Protein AF-A0A966DIZ2-F1 (afdb_monomer_lite)

Radius of gyration: 20.68 Å; chains: 1; bounding box: 54×50×54 Å

Sequence (332 aa):
SLENAYHTAIAMVKFAPWYAQFGQMEGSVFLYILLDLQREGLTAMASSLELEMKKRADHWQSLDYPFGSEMPWDSTGQEEVYMWTSYFGYADKAEVTLNAILAYMPTVPHWGYNGSARRYWDFVYGGKLARIERQLHHYGSGLNAIPVLSAYQKQPDDFYLLRVG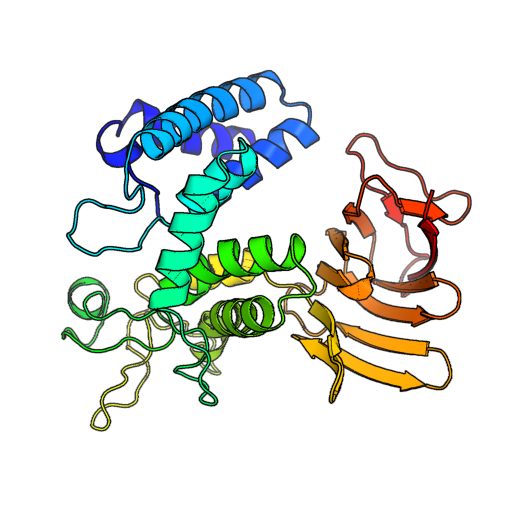HAGSMGPLANITEDGFGPAAFHSYPSTLEIDGYAGDYGSGFYGYAVNASTYICQHPEFGWIAFSGNITQEGEWIRTEITTAGKNRLFIAPLALGLEAVSGKINQVDINPDCGLIVLQLEGKTLLDLSFPDDQMIDLPVGIVKNERGYFEITPEKGETTSIAFKIRRK

pLDDT: mean 93.95, std 6.4, range [56.94, 98.62]

Secondary structure (DSSP, 8-state):
-HHHHHHHHHHHHHH-TTGGGS--TTTTHHHHHHHHHHHTT-HHHHHHHHHHHHHHHHHHHHSSSTT--SSTT--TTHHHHHHHHHHTT-HHHHHHHHHHHHHHS---SSTTTTT-----STHHHH-SS-S--PEET-HHHHHHHHHHHHHHHHSTT-HHHHHHHHHHHHHHHHT--TT----S-EE--TTT--B-SS-TTHHHHHHHHHHH--EEEEEETTTEEEEESEEEEEETTEEEEEE-STT--EEEEGGGTEEEEEEEEEEEEEEEETTTTEEEEEEEEEEEEEEE--TTEEEEPPTT--B-TTSPEEE--STT-PEEEEEEEEE-

Foldseek 3Di:
DLVVVLVVLVCCCVVVVVQLLAAAQVLLVLVVSLLVCVLVVVVVSNVVSLVSLVVSLVSLLPDPQRQDGPDPPDRRGLLNNLNSCVVVVVVVSVVNSLVSQDVQQDCDPDLQRQLFGFDFACCCPFFPDHDGATFGLALSSLSSLNSLVVVCLVVVVPVRSVRNSLSSLCSQVVQQDPVGDRANGAGPDPVGRGGTPGNGVSVSSPSSNVVRPEKEWDQDPPPGIDIRQWDWDDDPQKIKTAHRTPQQAWYAYSVQSKIKGFPDWHFGMWIARPVFQKIKTWTGAWTFMDMDGDPQKDKAWDPPQDADSSGTGTDHDDPPDTDITMMGMDGD

Structure (mmCIF, N/CA/C/O backbone):
data_AF-A0A966DIZ2-F1
#
_entry.id   AF-A0A966DIZ2-F1
#
loop_
_atom_site.group_PDB
_atom_site.id
_atom_site.type_symbol
_atom_site.label_atom_id
_atom_site.label_alt_id
_atom_site.label_comp_id
_atom_site.label_asym_id
_atom_site.label_entity_id
_atom_site.label_seq_id
_atom_site.pdbx_PDB_ins_code
_atom_site.Cartn_x
_atom_site.Cartn_y
_atom_site.Cartn_z
_atom_site.occupancy
_atom_site.B_iso_or_equiv
_atom_site.auth_seq_id
_atom_site.auth_comp_id
_atom_site.auth_asym_id
_atom_site.auth_atom_id
_atom_site.pdbx_PDB_model_num
ATOM 1 N N . SER A 1 1 ? 9.392 20.435 1.039 1.00 90.25 1 SER A N 1
ATOM 2 C CA . SER A 1 1 ? 8.059 21.069 1.056 1.00 90.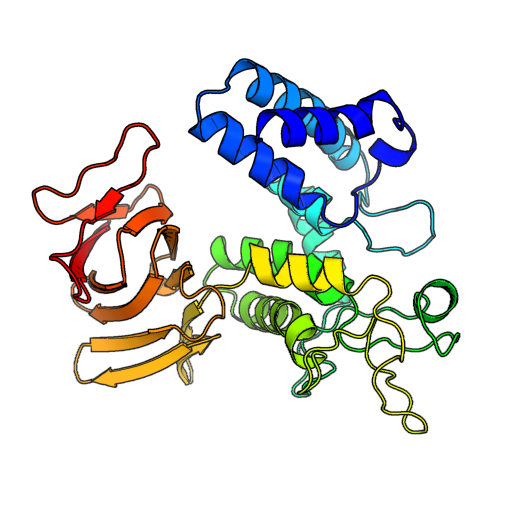25 1 SER A CA 1
ATOM 3 C C . SER A 1 1 ? 7.182 20.384 0.021 1.00 90.25 1 SER A C 1
ATOM 5 O O . SER A 1 1 ? 7.722 19.787 -0.906 1.00 90.25 1 SER A O 1
ATOM 7 N N . LEU A 1 2 ? 5.858 20.471 0.166 1.00 95.69 2 LEU A N 1
ATOM 8 C CA . LEU A 1 2 ? 4.897 19.915 -0.795 1.00 95.69 2 LEU A CA 1
ATOM 9 C C . LEU A 1 2 ? 5.019 20.566 -2.189 1.00 95.69 2 LEU A C 1
ATOM 11 O O . LEU A 1 2 ? 4.942 19.887 -3.205 1.00 95.69 2 LEU A O 1
ATOM 15 N N . GLU A 1 3 ? 5.352 21.857 -2.237 1.00 97.69 3 GLU A N 1
ATOM 16 C CA . GLU A 1 3 ? 5.679 22.583 -3.473 1.00 97.69 3 GLU A CA 1
ATOM 17 C C . GLU A 1 3 ? 6.863 21.966 -4.243 1.00 97.69 3 GLU A C 1
ATOM 19 O O . GLU A 1 3 ? 6.787 21.777 -5.456 1.00 97.69 3 GLU A O 1
ATOM 24 N N . ASN A 1 4 ? 7.941 21.569 -3.556 1.00 97.75 4 ASN A N 1
ATOM 25 C CA . ASN A 1 4 ? 9.068 20.903 -4.221 1.00 97.75 4 ASN A CA 1
ATOM 26 C C . ASN A 1 4 ? 8.680 19.518 -4.754 1.00 97.75 4 ASN A C 1
ATOM 28 O O . ASN A 1 4 ? 9.158 19.122 -5.817 1.00 97.75 4 ASN A O 1
ATOM 32 N N . ALA A 1 5 ? 7.816 18.789 -4.038 1.00 97.12 5 ALA A N 1
ATOM 33 C CA . ALA A 1 5 ? 7.311 17.496 -4.494 1.00 97.12 5 ALA A CA 1
ATOM 34 C C . ALA A 1 5 ? 6.481 17.660 -5.780 1.00 97.12 5 ALA A C 1
ATOM 36 O O . ALA A 1 5 ? 6.725 16.959 -6.761 1.00 97.12 5 ALA A O 1
ATOM 37 N N . TYR A 1 6 ? 5.599 18.665 -5.822 1.00 98.06 6 TYR A N 1
ATOM 38 C CA . TYR A 1 6 ? 4.867 19.059 -7.029 1.00 98.06 6 TYR A CA 1
ATOM 39 C C . TYR A 1 6 ? 5.807 19.385 -8.199 1.00 98.06 6 TYR A C 1
ATOM 41 O O . TYR A 1 6 ? 5.680 18.812 -9.282 1.00 98.06 6 TYR A O 1
ATOM 49 N N . HIS A 1 7 ? 6.783 20.274 -7.992 1.00 97.81 7 HIS A N 1
ATOM 50 C CA . HIS A 1 7 ? 7.710 20.656 -9.057 1.00 97.81 7 HIS A CA 1
ATOM 51 C C . HIS A 1 7 ? 8.539 19.476 -9.566 1.00 97.81 7 HIS A C 1
ATOM 53 O O . HIS A 1 7 ? 8.806 19.404 -10.764 1.00 97.81 7 HIS A O 1
ATOM 59 N N . THR A 1 8 ? 8.893 18.536 -8.688 1.00 96.00 8 THR A N 1
ATOM 60 C CA . THR A 1 8 ? 9.592 17.299 -9.063 1.00 96.00 8 THR A CA 1
ATOM 61 C C . THR A 1 8 ? 8.708 16.403 -9.934 1.00 96.00 8 THR A C 1
ATOM 63 O O . THR A 1 8 ? 9.156 15.962 -10.991 1.00 96.00 8 THR A O 1
ATOM 66 N N . ALA A 1 9 ? 7.438 16.203 -9.563 1.00 95.25 9 ALA A N 1
ATOM 67 C CA . ALA A 1 9 ? 6.493 15.420 -10.363 1.00 95.25 9 ALA A CA 1
ATOM 68 C C . ALA A 1 9 ? 6.295 16.017 -11.771 1.00 95.25 9 ALA A C 1
ATOM 70 O O . ALA A 1 9 ? 6.362 15.310 -12.776 1.00 95.25 9 ALA A O 1
ATOM 71 N N . ILE A 1 10 ? 6.138 17.342 -11.869 1.00 96.56 10 ILE A N 1
ATOM 72 C CA . ILE A 1 10 ? 5.984 18.038 -13.158 1.00 96.56 10 ILE A CA 1
ATOM 73 C C . ILE A 1 10 ? 7.277 18.027 -13.985 1.00 96.56 10 ILE A C 1
ATOM 75 O O . ILE A 1 10 ? 7.229 17.965 -15.216 1.00 96.56 10 ILE A O 1
ATOM 79 N N . ALA A 1 11 ? 8.445 18.088 -13.339 1.00 95.56 11 ALA A N 1
ATOM 80 C CA . ALA A 1 11 ? 9.735 18.087 -14.023 1.00 95.56 11 ALA A CA 1
ATOM 81 C C . ALA A 1 11 ? 9.932 16.829 -14.881 1.00 95.56 11 ALA A C 1
ATOM 83 O O . ALA A 1 11 ? 10.440 16.938 -15.996 1.00 95.56 11 ALA A O 1
ATOM 84 N N . MET A 1 12 ? 9.482 15.668 -14.402 1.00 92.00 12 MET A N 1
ATOM 85 C CA . MET A 1 12 ? 9.545 14.406 -15.145 1.00 92.00 12 MET A CA 1
ATOM 86 C C . MET A 1 12 ? 8.780 14.496 -16.477 1.00 92.00 12 MET A C 1
ATOM 88 O O . MET A 1 12 ? 9.358 14.227 -17.530 1.00 92.00 12 MET A O 1
ATOM 92 N N . VAL A 1 13 ? 7.546 15.010 -16.465 1.00 91.50 13 VAL A N 1
ATOM 93 C CA . VAL A 1 13 ? 6.749 15.218 -17.691 1.00 91.50 13 VAL A CA 1
ATOM 94 C C . VAL A 1 13 ? 7.390 16.264 -18.611 1.00 91.50 13 VAL A C 1
ATOM 96 O O . VAL A 1 13 ? 7.410 16.108 -19.831 1.00 91.50 13 VAL A O 1
ATOM 99 N N . LYS A 1 14 ? 7.950 17.333 -18.035 1.00 93.94 14 LYS A N 1
ATOM 100 C CA . LYS A 1 14 ? 8.508 18.466 -18.785 1.00 93.94 14 LYS A CA 1
ATOM 101 C C . LYS A 1 14 ? 9.843 18.158 -19.464 1.00 93.94 14 LYS A C 1
ATOM 103 O O . LYS A 1 14 ? 10.070 18.602 -20.587 1.00 93.94 14 LYS A O 1
ATOM 108 N N . PHE A 1 15 ? 10.750 17.482 -18.766 1.00 95.44 15 PHE A N 1
ATOM 109 C CA . PHE A 1 15 ? 12.140 17.315 -19.201 1.00 95.44 15 PHE A CA 1
ATOM 110 C C . PHE A 1 15 ? 12.444 15.916 -19.738 1.00 95.44 15 PHE A C 1
ATOM 112 O O . PHE A 1 15 ? 13.422 15.758 -20.465 1.00 95.44 15 PHE A O 1
ATOM 119 N N . ALA A 1 16 ? 11.606 14.923 -19.434 1.00 92.25 16 ALA A N 1
ATOM 120 C CA . ALA A 1 16 ? 11.759 13.548 -19.895 1.00 92.25 16 ALA A CA 1
ATOM 121 C C . ALA A 1 16 ? 10.461 12.997 -20.528 1.00 92.25 16 ALA A C 1
ATOM 123 O O . ALA A 1 16 ? 10.030 11.897 -20.178 1.00 92.25 16 ALA A O 1
ATOM 124 N N . PRO A 1 17 ? 9.834 13.709 -21.491 1.00 89.38 17 PRO A N 1
ATOM 125 C CA . PRO A 1 17 ? 8.511 13.351 -22.014 1.00 89.38 17 PRO A CA 1
ATOM 126 C C . PRO A 1 17 ? 8.459 11.955 -22.650 1.00 89.38 17 PRO A C 1
ATOM 128 O O . PRO A 1 17 ? 7.417 11.310 -22.629 1.00 89.38 17 PRO A O 1
ATOM 131 N N . TRP A 1 18 ? 9.585 11.472 -23.186 1.00 89.56 18 TRP A N 1
ATOM 132 C CA . TRP A 1 18 ? 9.678 10.124 -23.744 1.00 89.56 18 TRP A CA 1
ATOM 133 C C . TRP A 1 18 ? 9.547 9.031 -22.679 1.00 89.56 18 TRP A C 1
ATOM 135 O O . TRP A 1 18 ? 8.896 8.027 -22.922 1.00 89.56 18 TRP A O 1
ATOM 145 N N . TYR A 1 19 ? 10.121 9.223 -21.494 1.00 87.94 19 TYR A N 1
ATOM 146 C CA . TYR A 1 19 ? 9.975 8.266 -20.394 1.00 87.94 19 TYR A CA 1
ATOM 147 C C . TYR A 1 19 ? 8.634 8.451 -19.681 1.00 87.94 19 TYR A C 1
ATOM 149 O O . TYR A 1 19 ? 8.002 7.489 -19.262 1.00 87.94 19 TYR A O 1
ATOM 157 N N . ALA A 1 20 ? 8.129 9.685 -19.656 1.00 89.94 20 ALA A N 1
ATOM 158 C CA . ALA A 1 20 ? 6.862 10.039 -19.037 1.00 89.94 20 ALA A CA 1
ATOM 159 C C . ALA A 1 20 ? 5.607 9.442 -19.714 1.00 89.94 20 ALA A C 1
ATOM 161 O O . ALA A 1 20 ? 4.495 9.701 -19.256 1.00 89.94 20 ALA A O 1
ATOM 162 N N . GLN A 1 21 ? 5.738 8.676 -20.795 1.00 90.00 21 GLN A N 1
ATOM 163 C CA . GLN A 1 21 ? 4.614 7.917 -21.352 1.00 90.00 21 GLN A CA 1
ATOM 164 C C . GLN A 1 21 ? 4.372 6.599 -20.598 1.00 90.00 21 GLN A C 1
ATOM 166 O O . GLN A 1 21 ? 3.254 6.091 -20.602 1.00 90.00 21 GLN A O 1
ATOM 171 N N . PHE A 1 22 ? 5.394 6.063 -19.924 1.00 91.81 22 PHE A N 1
ATOM 172 C CA . PHE A 1 22 ? 5.306 4.827 -19.150 1.00 91.81 22 PHE A CA 1
ATOM 173 C C . PHE A 1 22 ? 4.944 5.108 -17.689 1.00 91.81 22 PHE A C 1
ATOM 175 O O . PHE A 1 22 ? 5.249 6.182 -17.147 1.00 91.81 22 PHE A O 1
ATOM 182 N N . GLY A 1 23 ? 4.336 4.113 -17.040 1.00 92.56 23 GLY A N 1
ATOM 183 C CA . GLY A 1 23 ? 4.288 4.066 -15.582 1.00 92.56 23 GLY A CA 1
ATOM 184 C C . GLY A 1 23 ? 5.709 4.041 -15.017 1.00 92.56 23 GLY A C 1
ATOM 185 O O . GLY A 1 23 ? 6.593 3.388 -15.568 1.00 92.56 23 GLY A O 1
ATOM 186 N N . GLN A 1 24 ? 5.929 4.773 -13.937 1.00 92.12 24 GLN A N 1
ATOM 187 C CA . GLN A 1 24 ? 7.209 4.924 -13.265 1.00 92.12 24 GLN A CA 1
ATOM 188 C C . GLN A 1 24 ? 7.224 4.098 -11.986 1.00 92.12 24 GLN A C 1
ATOM 190 O O . GLN A 1 24 ? 6.199 3.962 -11.317 1.00 92.12 24 GLN A O 1
ATOM 195 N N . MET A 1 25 ? 8.413 3.616 -11.632 1.00 91.81 25 MET A N 1
ATOM 196 C CA . MET A 1 25 ? 8.671 3.036 -10.319 1.00 91.81 25 MET A CA 1
ATOM 197 C C . MET A 1 25 ? 8.300 4.053 -9.235 1.00 91.81 25 MET A C 1
ATOM 199 O O . MET A 1 25 ? 8.682 5.219 -9.334 1.00 91.81 25 MET A O 1
ATOM 203 N N . GLU A 1 26 ? 7.531 3.624 -8.233 1.00 94.62 26 GLU A N 1
ATOM 204 C CA . GLU A 1 26 ? 7.035 4.471 -7.134 1.00 94.62 26 GLU A CA 1
ATOM 205 C C . GLU A 1 26 ? 6.064 5.573 -7.601 1.00 94.62 26 GLU A C 1
ATOM 207 O O . GLU A 1 26 ? 5.684 6.451 -6.820 1.00 94.62 26 GLU A O 1
ATOM 212 N N . GLY A 1 27 ? 5.600 5.527 -8.855 1.00 94.94 27 GLY A N 1
ATOM 213 C CA . GLY A 1 27 ? 4.788 6.583 -9.463 1.00 94.94 27 GLY A CA 1
ATOM 214 C C . GLY A 1 27 ? 3.413 6.770 -8.811 1.00 94.94 27 GLY A C 1
ATOM 215 O O . GLY A 1 27 ? 2.787 7.819 -8.970 1.00 94.94 27 GLY A O 1
ATOM 216 N N . SER A 1 28 ? 2.964 5.821 -7.977 1.00 96.44 28 SER A N 1
ATOM 217 C CA . SER A 1 28 ? 1.815 6.013 -7.079 1.00 96.44 28 SER A CA 1
ATOM 218 C C . SER A 1 28 ? 1.962 7.244 -6.173 1.00 96.44 28 SER A C 1
ATOM 220 O O . SER A 1 28 ? 0.959 7.843 -5.784 1.00 96.44 28 SER A O 1
ATOM 222 N N . VAL A 1 29 ? 3.195 7.676 -5.875 1.00 97.06 29 VAL A N 1
ATOM 223 C CA . VAL A 1 29 ? 3.466 8.869 -5.060 1.00 97.06 29 VAL A CA 1
ATOM 224 C C . VAL A 1 29 ? 2.890 10.144 -5.673 1.00 97.06 29 VAL A C 1
ATOM 226 O O . VAL A 1 29 ? 2.507 11.049 -4.935 1.00 97.06 29 VAL A O 1
ATOM 229 N N . PHE A 1 30 ? 2.773 10.225 -7.002 1.00 97.38 30 PHE A N 1
ATOM 230 C CA . PHE A 1 30 ? 2.222 11.407 -7.664 1.00 97.38 30 PHE A CA 1
ATOM 231 C C . PHE A 1 30 ? 0.754 11.627 -7.296 1.00 97.38 30 PHE A C 1
ATOM 233 O O . PHE A 1 30 ? 0.336 12.771 -7.114 1.00 97.38 30 PHE A O 1
ATOM 240 N N . LEU A 1 31 ? -0.011 10.545 -7.119 1.00 98.06 31 LEU A N 1
ATOM 241 C CA . LEU A 1 31 ? -1.388 10.634 -6.647 1.00 98.06 31 LEU A CA 1
ATOM 242 C C . LEU A 1 31 ? -1.438 11.089 -5.184 1.00 98.06 31 LEU A C 1
ATOM 244 O O . LEU A 1 31 ? -2.239 11.954 -4.846 1.00 98.06 31 LEU A O 1
ATOM 248 N N . TYR A 1 32 ? -0.553 10.582 -4.322 1.00 96.88 32 TYR A N 1
ATOM 249 C CA . TYR A 1 32 ? -0.491 11.029 -2.924 1.00 96.88 32 TYR A CA 1
ATOM 250 C C . TYR A 1 32 ? -0.143 12.519 -2.815 1.00 96.88 32 TYR A C 1
ATOM 252 O O . TYR A 1 32 ? -0.786 13.246 -2.062 1.00 96.88 32 TYR A O 1
ATOM 260 N N . ILE A 1 33 ? 0.791 13.002 -3.641 1.00 97.94 33 ILE A N 1
ATOM 261 C CA . ILE A 1 33 ? 1.115 14.431 -3.743 1.00 97.94 33 ILE A CA 1
ATOM 262 C C . ILE A 1 33 ? -0.111 15.236 -4.192 1.00 97.94 33 ILE A C 1
ATOM 264 O O . ILE A 1 33 ? -0.371 16.293 -3.623 1.00 97.94 33 ILE A O 1
ATOM 268 N N . LEU A 1 34 ? -0.872 14.762 -5.188 1.00 98.38 34 LEU A N 1
ATOM 269 C CA . LEU A 1 34 ? -2.103 15.431 -5.623 1.00 98.38 34 LEU A CA 1
ATOM 270 C C . LEU A 1 34 ? -3.110 15.560 -4.472 1.00 98.38 34 LEU A C 1
ATOM 272 O O . LEU A 1 34 ? -3.616 16.657 -4.230 1.00 98.38 34 LEU A O 1
ATOM 276 N N . LEU A 1 35 ? -3.371 14.466 -3.754 1.00 95.94 35 LEU A N 1
ATOM 277 C CA . LEU A 1 35 ? -4.314 14.453 -2.634 1.00 95.94 35 LEU A CA 1
ATOM 278 C C . LEU A 1 35 ? -3.865 15.396 -1.510 1.00 95.94 35 LEU A C 1
ATOM 280 O O . LEU A 1 35 ? -4.680 16.145 -0.973 1.00 95.94 35 LEU A O 1
ATOM 284 N N . ASP A 1 36 ? -2.568 15.433 -1.203 1.00 95.56 36 ASP A N 1
ATOM 285 C CA . ASP A 1 36 ? -2.019 16.378 -0.232 1.00 95.56 36 ASP A CA 1
ATOM 286 C C . ASP A 1 36 ? -2.142 17.830 -0.716 1.00 95.56 36 ASP A C 1
ATOM 288 O O . ASP A 1 36 ? -2.563 18.691 0.052 1.00 95.56 36 ASP A O 1
ATOM 292 N N . LEU A 1 37 ? -1.857 18.133 -1.989 1.00 97.56 37 LEU A N 1
ATOM 293 C CA . LEU A 1 37 ? -2.033 19.485 -2.546 1.00 97.56 37 LEU A CA 1
ATOM 294 C C . LEU A 1 37 ? -3.485 19.961 -2.439 1.00 97.56 37 LEU A C 1
ATOM 296 O O . LEU A 1 37 ? -3.727 21.112 -2.071 1.00 97.56 37 LEU A O 1
ATOM 300 N N . GLN A 1 38 ? -4.443 19.084 -2.753 1.00 95.50 38 GLN A N 1
ATOM 301 C CA . GLN A 1 38 ? -5.872 19.372 -2.618 1.00 95.50 38 GLN A CA 1
ATOM 302 C C . GLN A 1 38 ? -6.230 19.645 -1.155 1.00 95.50 38 GLN A C 1
ATOM 304 O O . GLN A 1 38 ? -6.903 20.633 -0.858 1.00 95.50 38 GLN A O 1
ATOM 309 N N . ARG A 1 39 ? -5.723 18.816 -0.238 1.00 92.44 39 ARG A N 1
ATOM 310 C CA . ARG A 1 39 ? -5.995 18.930 1.195 1.00 92.44 39 ARG A CA 1
ATOM 311 C C . ARG A 1 39 ? -5.398 20.187 1.831 1.00 92.44 39 ARG A C 1
ATOM 313 O O . ARG A 1 39 ? -6.023 20.786 2.700 1.00 92.44 39 ARG A O 1
ATOM 320 N N . GLU A 1 40 ? -4.225 20.617 1.376 1.00 93.12 40 GLU A N 1
ATOM 321 C CA . GLU A 1 40 ? -3.580 21.865 1.811 1.00 93.12 40 GLU A CA 1
ATOM 322 C C . GLU A 1 40 ? -4.147 23.123 1.133 1.00 93.12 40 GLU A C 1
ATOM 324 O O . GLU A 1 40 ? -3.662 24.229 1.371 1.00 93.12 40 GLU A O 1
ATOM 329 N N . GLY A 1 41 ? -5.144 22.988 0.253 1.00 94.75 41 GLY A N 1
ATOM 330 C CA . GLY A 1 41 ? -5.731 24.122 -0.461 1.00 94.75 41 GLY A CA 1
ATOM 331 C C . GLY A 1 41 ? -4.819 24.731 -1.535 1.00 94.75 41 GLY A C 1
ATOM 332 O O . GLY A 1 41 ? -5.095 25.826 -2.030 1.00 94.75 41 GLY A O 1
ATOM 333 N N . LEU A 1 42 ? -3.763 24.027 -1.958 1.00 96.81 42 LEU A N 1
ATOM 334 C CA . LEU A 1 42 ? -2.846 24.437 -3.031 1.00 96.81 42 LEU A CA 1
ATOM 335 C C . LEU A 1 42 ? -3.452 24.143 -4.416 1.00 96.81 42 LEU A C 1
ATOM 337 O O . LEU A 1 42 ? -2.869 23.465 -5.264 1.00 96.81 42 LEU A O 1
ATOM 341 N N . THR A 1 43 ? -4.654 24.673 -4.643 1.00 96.62 43 THR A N 1
ATOM 342 C CA . THR A 1 43 ? -5.559 24.323 -5.752 1.00 96.62 43 THR A CA 1
ATOM 343 C C . THR A 1 43 ? -4.956 24.515 -7.142 1.00 96.62 43 THR A C 1
ATOM 345 O O . THR A 1 43 ? -5.191 23.688 -8.022 1.00 96.62 43 THR A O 1
ATOM 348 N N . ALA A 1 44 ? -4.146 25.556 -7.357 1.00 98.31 44 ALA A N 1
ATOM 349 C CA . ALA A 1 44 ? -3.497 25.797 -8.647 1.00 98.31 44 ALA A CA 1
ATOM 350 C C . ALA A 1 44 ? -2.466 24.707 -8.994 1.00 98.31 44 ALA A C 1
ATOM 352 O O . ALA A 1 44 ? -2.437 24.216 -10.122 1.00 98.31 44 ALA A O 1
ATOM 353 N N . MET A 1 45 ? -1.646 24.300 -8.018 1.00 98.44 45 MET A N 1
ATOM 354 C CA . MET A 1 45 ? -0.675 23.213 -8.192 1.00 98.44 45 MET A CA 1
ATOM 355 C C . MET A 1 45 ? -1.386 21.867 -8.341 1.00 98.44 45 MET A C 1
ATOM 357 O O . MET A 1 45 ? -1.043 21.106 -9.242 1.00 98.44 45 MET A O 1
ATOM 361 N N . ALA A 1 46 ? -2.412 21.607 -7.522 1.00 98.44 46 ALA A N 1
ATOM 362 C CA . ALA A 1 46 ? -3.236 20.404 -7.626 1.00 98.44 46 ALA A CA 1
ATOM 363 C C . ALA A 1 46 ? -3.850 20.260 -9.028 1.00 98.44 46 ALA A C 1
ATOM 365 O O . ALA A 1 46 ? -3.628 19.253 -9.691 1.00 98.44 46 ALA A O 1
ATOM 366 N N . SER A 1 47 ? -4.531 21.303 -9.515 1.00 98.56 47 SER A N 1
ATOM 367 C CA . SER A 1 47 ? -5.190 21.295 -10.831 1.00 98.56 47 SER A CA 1
ATOM 368 C C . SER A 1 47 ? -4.193 21.078 -11.972 1.00 98.56 47 SER A C 1
ATOM 370 O O . SER A 1 47 ? -4.482 20.377 -12.937 1.00 98.56 47 SER A O 1
ATOM 372 N N . SER A 1 48 ? -3.004 21.677 -11.865 1.00 98.31 48 SER A N 1
ATOM 373 C CA . SER A 1 48 ? -1.931 21.513 -12.849 1.00 98.31 48 SER A CA 1
ATOM 374 C C . SER A 1 48 ? -1.384 20.080 -12.866 1.00 98.31 48 SER A C 1
ATOM 376 O O . SER A 1 48 ? -1.260 19.484 -13.934 1.00 98.31 48 SER A O 1
ATOM 378 N N . LEU A 1 49 ? -1.103 19.498 -11.692 1.00 98.38 49 LEU A N 1
ATOM 379 C CA . LEU A 1 49 ? -0.631 18.115 -11.585 1.00 98.38 49 LEU A CA 1
ATOM 380 C C . LEU A 1 49 ? -1.677 17.124 -12.090 1.00 98.38 49 LEU A C 1
ATOM 382 O O . LEU A 1 49 ? -1.353 16.263 -12.904 1.00 98.38 49 LEU A O 1
ATOM 386 N N . GLU A 1 50 ? -2.924 17.271 -11.651 1.00 98.62 50 GLU A N 1
ATOM 387 C CA . GLU A 1 50 ? -4.034 16.421 -12.072 1.00 98.62 50 GLU A CA 1
ATOM 388 C C . GLU A 1 50 ? -4.218 16.449 -13.591 1.00 98.62 50 GLU A C 1
ATOM 390 O O . GLU A 1 50 ? -4.353 15.396 -14.209 1.00 98.62 50 GLU A O 1
ATOM 395 N N . LEU A 1 51 ? -4.134 17.629 -14.216 1.00 98.25 51 LEU A N 1
ATOM 396 C CA . LEU A 1 51 ? -4.230 17.767 -15.668 1.00 98.25 51 LEU A CA 1
ATOM 397 C C . LEU A 1 51 ? -3.106 17.022 -16.406 1.00 98.25 51 LEU A C 1
ATOM 399 O O . LEU A 1 51 ? -3.371 16.366 -17.413 1.00 98.25 51 LEU A O 1
ATOM 403 N N . GLU A 1 52 ? -1.858 17.112 -15.940 1.00 97.56 52 GLU A N 1
ATOM 404 C CA . GLU A 1 52 ? -0.744 16.389 -16.572 1.00 97.56 52 GLU A CA 1
ATOM 405 C C . GLU A 1 52 ? -0.852 14.872 -16.368 1.00 97.56 52 GLU A C 1
ATOM 407 O O . GLU A 1 52 ? -0.628 14.101 -17.304 1.00 97.56 52 GLU A O 1
ATOM 412 N N . MET A 1 53 ? -1.259 14.427 -15.178 1.00 97.94 53 MET A N 1
ATOM 413 C CA . MET A 1 53 ? -1.463 13.003 -14.889 1.00 97.94 53 MET A CA 1
ATOM 414 C C . MET A 1 53 ? -2.660 12.435 -15.656 1.00 97.94 53 MET A C 1
ATOM 416 O O . MET A 1 53 ? -2.607 11.303 -16.136 1.00 97.94 53 MET A O 1
ATOM 420 N N . LYS A 1 54 ? -3.701 13.243 -15.888 1.00 98.19 54 LYS A N 1
ATOM 421 C CA . LYS A 1 54 ? -4.837 12.882 -16.739 1.00 98.19 54 LYS A CA 1
ATOM 422 C C . LYS A 1 54 ? -4.409 12.596 -18.176 1.00 98.19 54 LYS A C 1
ATOM 424 O O . LYS A 1 54 ? -4.870 11.617 -18.748 1.00 98.19 54 LYS A O 1
ATOM 429 N N . LYS A 1 55 ? -3.486 13.376 -18.751 1.00 97.19 55 LYS A N 1
ATOM 430 C CA . LYS A 1 55 ? -2.949 13.097 -20.100 1.00 97.19 55 LYS A CA 1
ATOM 431 C C . LYS A 1 55 ? -2.226 11.748 -20.163 1.00 97.19 55 LYS A C 1
ATOM 433 O O . LYS A 1 55 ? -2.380 11.027 -21.146 1.00 97.19 55 LYS A O 1
ATOM 438 N N . ARG A 1 56 ? -1.460 11.398 -19.122 1.00 96.12 56 ARG A N 1
ATOM 439 C CA . ARG A 1 56 ? -0.801 10.082 -19.007 1.00 96.12 56 ARG A CA 1
ATOM 440 C C . ARG A 1 56 ? -1.834 8.960 -18.912 1.00 96.12 56 ARG A C 1
ATOM 442 O O . ARG A 1 56 ? -1.756 7.999 -19.668 1.00 96.12 56 ARG A O 1
ATOM 449 N N . ALA A 1 57 ? -2.849 9.128 -18.065 1.00 97.12 57 ALA A N 1
ATOM 450 C CA . ALA A 1 57 ? -3.944 8.170 -17.941 1.00 97.12 57 ALA A CA 1
ATOM 451 C C . ALA A 1 57 ? -4.740 8.007 -19.248 1.00 97.12 57 ALA A C 1
ATOM 453 O O . ALA A 1 57 ? -5.091 6.888 -19.605 1.00 97.12 57 ALA A O 1
ATOM 454 N N . ASP A 1 58 ? -4.978 9.090 -19.995 1.00 97.75 58 ASP A N 1
ATOM 455 C CA . ASP A 1 58 ? -5.641 9.054 -21.308 1.00 97.75 58 ASP A CA 1
ATOM 456 C C . ASP A 1 58 ? -4.813 8.292 -22.343 1.00 97.75 58 ASP A C 1
ATOM 458 O O . ASP A 1 58 ? -5.353 7.529 -23.147 1.00 97.75 58 ASP A O 1
ATOM 462 N N . HIS A 1 59 ? -3.490 8.454 -22.302 1.00 95.69 59 HIS A N 1
ATOM 463 C CA . HIS A 1 59 ? -2.593 7.652 -23.117 1.00 95.69 59 HIS A CA 1
ATOM 464 C C . HIS A 1 59 ? -2.687 6.166 -22.747 1.00 95.69 59 HIS A C 1
ATOM 466 O O . HIS A 1 59 ? -2.929 5.345 -23.629 1.00 95.69 59 HIS A O 1
ATOM 472 N N . TRP A 1 60 ? -2.595 5.811 -21.464 1.00 96.06 60 TRP A N 1
ATOM 473 C CA . TRP A 1 60 ? -2.751 4.427 -20.999 1.00 96.06 60 TRP A CA 1
ATOM 474 C C . TRP A 1 60 ? -4.117 3.830 -21.347 1.00 96.06 60 TRP A C 1
ATOM 476 O O . TRP A 1 60 ? -4.195 2.667 -21.737 1.00 96.06 60 TRP A O 1
ATOM 486 N N . GLN A 1 61 ? -5.183 4.634 -21.308 1.00 96.56 61 GLN A N 1
ATOM 487 C CA . GLN A 1 61 ? -6.516 4.228 -21.753 1.00 96.56 61 GLN A CA 1
ATOM 488 C C . GLN A 1 61 ? -6.545 3.802 -23.222 1.00 96.56 61 GLN A C 1
ATOM 490 O O . GLN A 1 61 ? -7.292 2.896 -23.590 1.00 96.56 61 GLN A O 1
ATOM 495 N N . SER A 1 62 ? -5.723 4.425 -24.066 1.00 95.69 62 SER A N 1
ATOM 496 C CA . SER A 1 62 ? -5.648 4.091 -25.490 1.00 95.69 62 SER A CA 1
ATOM 497 C C . SER A 1 62 ? -4.868 2.806 -25.798 1.00 95.69 62 SER A C 1
ATOM 499 O O . SER A 1 62 ? -4.957 2.305 -26.916 1.00 95.69 62 SER A O 1
ATOM 501 N N . LEU A 1 63 ? -4.110 2.269 -24.834 1.00 93.25 63 LEU A N 1
ATOM 502 C CA . LEU A 1 63 ? -3.275 1.080 -25.013 1.00 93.25 63 LEU A CA 1
ATOM 503 C C . LEU A 1 63 ? -4.017 -0.185 -24.584 1.00 93.25 63 LEU A C 1
ATOM 505 O O . LEU A 1 63 ? -4.666 -0.202 -23.541 1.00 93.25 63 LEU A O 1
ATOM 509 N N . ASP A 1 64 ? -3.850 -1.287 -25.313 1.00 90.88 64 ASP A N 1
ATOM 510 C CA . ASP A 1 64 ? -4.382 -2.590 -24.884 1.00 90.88 64 ASP A CA 1
ATOM 511 C C . ASP A 1 64 ? -3.751 -3.041 -23.556 1.00 90.88 64 ASP A C 1
ATOM 513 O O . ASP A 1 64 ? -4.449 -3.509 -22.656 1.00 90.88 64 ASP A O 1
ATOM 517 N N . TYR A 1 65 ? -2.439 -2.817 -23.416 1.00 90.00 65 TYR A N 1
ATOM 518 C CA . TYR A 1 65 ? -1.633 -3.202 -22.258 1.00 90.00 65 TYR A CA 1
ATOM 519 C C . TYR A 1 65 ? -0.750 -2.023 -21.799 1.00 90.00 65 TYR A C 1
ATOM 521 O O . TYR A 1 65 ? 0.364 -1.860 -22.299 1.00 90.00 65 TYR A O 1
ATOM 529 N N . PRO A 1 66 ? -1.221 -1.179 -20.859 1.00 86.75 66 PRO A N 1
ATOM 530 C CA . PRO A 1 66 ? -0.569 0.086 -20.488 1.00 86.75 66 PRO A CA 1
ATOM 531 C C . PRO A 1 66 ? 0.623 -0.049 -19.526 1.00 86.75 66 PRO A C 1
ATOM 533 O O . PRO A 1 66 ? 0.990 0.905 -18.850 1.00 86.75 66 PRO A O 1
ATOM 536 N N . PHE A 1 67 ? 1.221 -1.234 -19.434 1.00 80.75 67 PHE A N 1
ATOM 537 C CA . PHE A 1 67 ? 2.266 -1.555 -18.459 1.00 80.75 67 PHE A CA 1
ATOM 538 C C . PHE A 1 67 ? 3.609 -1.924 -19.096 1.00 80.75 67 PHE A C 1
ATOM 540 O O . PHE A 1 67 ? 4.451 -2.535 -18.446 1.00 80.75 67 PHE A O 1
ATOM 547 N N . GLY A 1 68 ? 3.811 -1.582 -20.370 1.00 72.50 68 GLY A N 1
ATOM 548 C CA . GLY A 1 68 ? 5.136 -1.664 -20.982 1.00 72.50 68 GLY A CA 1
ATOM 549 C C . GLY A 1 68 ? 6.117 -0.670 -20.349 1.00 72.50 68 GLY A C 1
ATOM 550 O O . GLY A 1 68 ? 5.704 0.347 -19.791 1.00 72.50 68 GLY A O 1
ATOM 551 N N . SER A 1 69 ? 7.411 -0.958 -20.475 1.00 73.88 69 SER A N 1
ATOM 552 C CA . SER A 1 69 ? 8.502 -0.019 -20.188 1.00 73.88 69 SER A CA 1
ATOM 553 C C . SER A 1 69 ? 9.478 0.032 -21.371 1.00 73.88 69 SER A C 1
ATOM 555 O O . SER A 1 69 ? 9.173 -0.442 -22.471 1.00 73.88 69 SER A O 1
ATOM 557 N N . GLU A 1 70 ? 10.674 0.578 -21.154 1.00 65.31 70 GLU A N 1
ATOM 558 C CA . GLU A 1 70 ? 11.804 0.518 -22.081 1.00 65.31 70 GLU A CA 1
ATOM 559 C C . GLU A 1 70 ? 12.271 -0.921 -22.372 1.00 65.31 70 GLU A C 1
ATOM 561 O O . GLU A 1 70 ? 12.983 -1.143 -23.355 1.00 65.31 70 GLU A O 1
ATOM 566 N N . MET A 1 71 ? 11.880 -1.896 -21.540 1.00 64.31 71 MET A N 1
ATOM 567 C CA . MET A 1 71 ? 12.265 -3.303 -21.652 1.00 64.31 71 MET A CA 1
ATOM 568 C C . MET A 1 71 ? 11.049 -4.222 -21.901 1.00 64.31 71 MET A C 1
ATOM 570 O O . MET A 1 71 ? 9.974 -4.018 -21.330 1.00 64.31 71 MET A O 1
ATOM 574 N N . PRO A 1 72 ? 11.186 -5.281 -22.727 1.00 58.94 72 PRO A N 1
ATOM 575 C CA . PRO A 1 72 ? 10.120 -6.262 -22.932 1.00 58.94 72 PRO A CA 1
ATOM 576 C C . PRO A 1 72 ? 9.759 -7.016 -21.639 1.00 58.94 72 PRO A C 1
ATOM 578 O O . PRO A 1 72 ? 10.651 -7.459 -20.921 1.00 58.94 72 PRO A O 1
ATOM 581 N N . TRP A 1 73 ? 8.459 -7.233 -21.392 1.00 63.66 73 TRP A N 1
ATOM 582 C CA . TRP A 1 73 ? 7.919 -7.948 -20.213 1.00 63.66 73 TRP A CA 1
ATOM 583 C C . TRP A 1 73 ? 8.275 -7.344 -18.848 1.00 63.66 73 TRP A C 1
ATOM 585 O O . TRP A 1 73 ? 8.231 -8.037 -17.830 1.00 63.66 73 TRP A O 1
ATOM 595 N N . ASP A 1 74 ? 8.594 -6.056 -18.816 1.00 71.50 74 ASP A N 1
ATOM 596 C CA . ASP A 1 74 ? 8.802 -5.339 -17.569 1.00 71.50 74 ASP A CA 1
ATOM 597 C C . ASP A 1 74 ? 7.472 -5.006 -16.859 1.00 71.50 74 ASP A C 1
ATOM 599 O O . ASP A 1 74 ? 6.422 -4.876 -17.485 1.00 71.50 74 ASP A O 1
ATOM 603 N N . SER A 1 75 ? 7.519 -4.895 -15.531 1.00 79.44 75 SER A N 1
ATOM 604 C CA . SER A 1 75 ? 6.379 -4.627 -14.638 1.00 79.44 75 SER A CA 1
ATOM 605 C C . SER A 1 75 ? 6.630 -3.446 -13.686 1.00 79.44 75 SER A C 1
ATOM 607 O O . SER A 1 75 ? 5.945 -3.304 -12.675 1.00 79.44 75 SER A O 1
ATOM 609 N N . THR A 1 76 ? 7.633 -2.613 -13.985 1.00 80.75 76 THR A N 1
ATOM 610 C CA . THR A 1 76 ? 8.170 -1.549 -13.114 1.00 80.75 76 THR A CA 1
ATOM 611 C C . THR A 1 76 ? 7.159 -0.492 -12.654 1.00 80.75 76 THR A C 1
ATOM 613 O O . THR A 1 76 ? 7.288 -0.037 -11.527 1.00 80.75 76 THR A O 1
ATOM 616 N N . GLY A 1 77 ? 6.172 -0.114 -13.475 1.00 90.12 77 GLY A N 1
ATOM 617 C CA . GLY A 1 77 ? 5.264 1.010 -13.178 1.00 90.12 77 GLY A CA 1
ATOM 618 C C . GLY A 1 77 ? 3.776 0.663 -13.111 1.00 90.12 77 GLY A C 1
ATOM 619 O O . GLY A 1 77 ? 2.923 1.521 -13.352 1.00 90.12 77 GLY A O 1
ATOM 620 N N . GLN A 1 78 ? 3.440 -0.604 -12.866 1.00 94.44 78 GLN A N 1
ATOM 621 C CA . GLN A 1 78 ? 2.049 -1.071 -12.866 1.00 94.44 78 GLN A CA 1
ATOM 622 C C . GLN A 1 78 ? 1.210 -0.468 -11.736 1.00 94.44 78 GLN A C 1
ATOM 624 O O . GLN A 1 78 ? 0.014 -0.240 -11.906 1.00 94.44 78 GLN A O 1
ATOM 629 N N . GLU A 1 79 ? 1.820 -0.176 -10.593 1.00 96.12 79 GLU A N 1
ATOM 630 C CA . GLU A 1 79 ? 1.179 0.509 -9.478 1.00 96.12 79 GLU A CA 1
ATOM 631 C C . GLU A 1 79 ? 0.740 1.923 -9.859 1.00 96.12 79 GLU A C 1
ATOM 633 O O . GLU A 1 79 ? -0.388 2.303 -9.557 1.00 96.12 79 GLU A O 1
ATOM 638 N N . GLU A 1 80 ? 1.564 2.686 -10.583 1.00 96.62 80 GLU A N 1
ATOM 639 C CA . GLU A 1 80 ? 1.180 4.025 -11.033 1.00 96.62 80 GLU A CA 1
ATOM 640 C C . GLU A 1 80 ? -0.001 3.950 -12.007 1.00 96.62 80 GLU A C 1
ATOM 642 O O . GLU A 1 80 ? -1.002 4.654 -11.838 1.00 96.62 80 GLU A O 1
ATOM 647 N N . VAL A 1 81 ? 0.111 3.073 -13.008 1.00 96.81 81 VAL A N 1
ATOM 648 C CA . VAL A 1 81 ? -0.914 2.892 -14.041 1.00 96.81 81 VAL A CA 1
ATOM 649 C C . VAL A 1 81 ? -2.242 2.506 -13.397 1.00 96.81 81 VAL A C 1
ATOM 651 O O . VAL A 1 81 ? -3.267 3.127 -13.689 1.00 96.81 81 VAL A O 1
ATOM 654 N N . TYR A 1 82 ? -2.236 1.540 -12.473 1.00 97.56 82 TYR A N 1
ATOM 655 C CA . TYR A 1 82 ? -3.434 1.154 -11.734 1.00 97.56 82 TYR A CA 1
ATOM 656 C C . TYR A 1 82 ? -4.005 2.328 -10.936 1.00 97.56 82 TYR A C 1
ATOM 658 O O . TYR A 1 82 ? -5.195 2.614 -11.050 1.00 97.56 82 TYR A O 1
ATOM 666 N N . MET A 1 83 ? -3.187 3.022 -10.136 1.00 97.94 83 MET A N 1
ATOM 667 C CA . MET A 1 83 ? -3.686 4.055 -9.224 1.00 97.94 83 MET A CA 1
ATOM 668 C C . MET A 1 83 ? -4.348 5.212 -9.980 1.00 97.94 83 MET A C 1
ATOM 670 O O . MET A 1 83 ? -5.433 5.643 -9.592 1.00 97.94 83 MET A O 1
ATOM 674 N N . TRP A 1 84 ? -3.764 5.669 -11.090 1.00 98.06 84 TRP A N 1
ATOM 675 C CA . TRP A 1 84 ? -4.342 6.753 -11.892 1.00 98.06 84 TRP A CA 1
ATOM 676 C C . TRP A 1 84 ? -5.547 6.332 -12.725 1.00 98.06 84 TRP A C 1
ATOM 678 O O . TRP A 1 84 ? -6.520 7.081 -12.804 1.00 98.06 84 TRP A O 1
ATOM 688 N N . THR A 1 85 ? -5.519 5.148 -13.340 1.00 97.81 85 THR A N 1
ATOM 689 C CA . THR A 1 85 ? -6.680 4.653 -14.101 1.00 97.81 85 THR A CA 1
ATOM 690 C C . THR A 1 85 ? -7.868 4.409 -13.170 1.00 97.81 85 THR A C 1
ATOM 692 O O . THR A 1 85 ? -8.985 4.822 -13.465 1.00 97.81 85 THR A O 1
ATOM 695 N N . SER A 1 86 ? -7.611 3.872 -11.977 1.00 97.44 86 SER A N 1
ATOM 696 C CA . SER A 1 86 ? -8.578 3.773 -10.882 1.00 97.44 86 SER A CA 1
ATOM 697 C C . SER A 1 86 ? -9.109 5.146 -10.437 1.00 97.44 86 SER A C 1
ATOM 699 O O . SER A 1 86 ? -10.318 5.294 -10.266 1.00 97.44 86 SER A O 1
ATOM 701 N N . TYR A 1 87 ? -8.238 6.151 -10.278 1.00 98.12 87 TYR A N 1
ATOM 702 C CA . TYR A 1 87 ? -8.613 7.513 -9.872 1.00 98.12 87 TYR A CA 1
ATOM 703 C C . TYR A 1 87 ? -9.524 8.209 -10.894 1.00 98.12 87 TYR A C 1
ATOM 705 O O . TYR A 1 87 ? -10.535 8.796 -10.518 1.00 98.12 87 TYR A O 1
ATOM 713 N N . PHE A 1 88 ? -9.213 8.103 -12.189 1.00 98.44 88 PHE A N 1
ATOM 714 C CA . PHE A 1 88 ? -9.983 8.746 -13.262 1.00 98.44 88 PHE A CA 1
ATOM 715 C C . PHE A 1 88 ? -11.181 7.925 -13.772 1.00 98.44 88 PHE A C 1
ATOM 717 O O . PHE A 1 88 ? -11.856 8.351 -14.710 1.00 98.44 88 PHE A O 1
ATOM 724 N N . GLY A 1 89 ? -11.478 6.773 -13.163 1.00 97.50 89 GLY A N 1
ATOM 725 C CA . GLY A 1 89 ? -12.646 5.954 -13.512 1.00 97.50 89 GLY A CA 1
ATOM 726 C C . GLY A 1 89 ? -12.466 5.063 -14.747 1.00 97.50 89 GLY A C 1
ATOM 727 O O . GLY A 1 89 ? -13.446 4.602 -15.329 1.00 97.50 89 GLY A O 1
ATOM 728 N N . TYR A 1 90 ? -11.227 4.789 -15.142 1.00 97.81 90 TYR A N 1
ATOM 729 C CA . TYR A 1 90 ? -10.854 3.885 -16.233 1.00 97.81 90 TYR A CA 1
ATOM 730 C C . TYR A 1 90 ? -10.799 2.440 -15.738 1.00 97.81 90 TYR A C 1
ATOM 732 O O . TYR A 1 90 ? -9.734 1.835 -15.590 1.00 97.81 90 TYR A O 1
ATOM 740 N N . ALA A 1 91 ? -11.981 1.912 -15.407 1.00 96.25 91 ALA A N 1
ATOM 741 C CA . ALA A 1 91 ? -12.141 0.621 -14.744 1.00 96.25 91 ALA A CA 1
ATOM 742 C C . ALA A 1 91 ? -11.527 -0.542 -15.537 1.00 96.25 91 ALA A C 1
ATOM 744 O O . ALA A 1 91 ? -10.887 -1.403 -14.940 1.00 96.25 91 ALA A O 1
ATOM 745 N N . ASP A 1 92 ? -11.649 -0.535 -16.867 1.00 96.19 92 ASP A N 1
ATOM 746 C CA . ASP A 1 92 ? -11.086 -1.570 -17.737 1.00 96.19 92 ASP A CA 1
ATOM 747 C C . ASP A 1 92 ? -9.554 -1.638 -17.640 1.00 96.19 92 ASP A C 1
ATOM 749 O O . ASP A 1 92 ? -8.980 -2.727 -17.584 1.00 96.19 92 ASP A O 1
ATOM 753 N N . LYS A 1 93 ? -8.872 -0.488 -17.558 1.00 95.94 93 LYS A N 1
ATOM 754 C CA . LYS A 1 93 ? -7.407 -0.445 -17.421 1.00 95.94 93 LYS A CA 1
ATOM 755 C C . LYS A 1 93 ? -6.929 -0.756 -16.021 1.00 95.94 93 LYS A C 1
ATOM 757 O O . LYS A 1 93 ? -5.910 -1.437 -15.881 1.00 95.94 93 LYS A O 1
ATOM 762 N N . ALA A 1 94 ? -7.660 -0.315 -15.003 1.00 96.88 94 ALA A N 1
ATOM 763 C CA . ALA A 1 94 ? -7.377 -0.716 -13.633 1.00 96.88 94 ALA A CA 1
ATOM 764 C C . ALA A 1 94 ? -7.492 -2.247 -13.493 1.00 96.88 94 ALA A C 1
ATOM 766 O O . ALA A 1 94 ? -6.586 -2.887 -12.961 1.00 96.88 94 ALA A O 1
ATOM 767 N N . GLU A 1 95 ? -8.547 -2.849 -14.051 1.00 96.69 95 GLU A N 1
ATOM 768 C CA . GLU A 1 95 ? -8.780 -4.295 -14.021 1.00 96.69 95 GLU A CA 1
ATOM 769 C C . GLU A 1 95 ? -7.714 -5.081 -14.797 1.00 96.69 95 GLU A C 1
ATOM 771 O O . GLU A 1 95 ? -7.129 -6.019 -14.257 1.00 96.69 95 GLU A O 1
ATOM 776 N N . VAL A 1 96 ? -7.396 -4.690 -16.038 1.00 96.12 96 VAL A N 1
ATOM 777 C CA . VAL A 1 96 ? -6.336 -5.346 -16.828 1.00 96.12 96 VAL A CA 1
ATOM 778 C C . VAL A 1 96 ? -4.984 -5.279 -16.117 1.00 96.12 96 VAL A C 1
ATOM 780 O O . VAL A 1 96 ? -4.252 -6.270 -16.103 1.00 96.12 96 VAL A O 1
ATOM 783 N N . THR A 1 97 ? -4.659 -4.143 -15.497 1.00 95.75 97 THR A N 1
ATOM 784 C CA . THR A 1 97 ? -3.400 -3.973 -14.757 1.00 95.75 97 THR A CA 1
ATOM 785 C C . THR A 1 97 ? -3.367 -4.858 -13.511 1.00 95.75 97 THR A C 1
ATOM 787 O O . THR A 1 97 ? -2.383 -5.560 -13.283 1.00 95.75 97 THR A O 1
ATOM 790 N N . LEU A 1 98 ? -4.456 -4.899 -12.736 1.00 97.31 98 LEU A N 1
ATOM 791 C CA . LEU A 1 98 ? -4.575 -5.780 -11.573 1.00 97.31 98 LEU A CA 1
ATOM 792 C C . LEU A 1 98 ? -4.453 -7.258 -11.968 1.00 97.31 98 LEU A C 1
ATOM 794 O O . LEU A 1 98 ? -3.690 -8.002 -11.356 1.00 97.31 98 LEU A O 1
ATOM 798 N N . ASN A 1 99 ? -5.151 -7.682 -13.021 1.00 96.31 99 ASN A N 1
ATOM 799 C CA . ASN A 1 99 ? -5.095 -9.057 -13.514 1.00 96.31 99 ASN A CA 1
ATOM 800 C C . ASN A 1 99 ? -3.687 -9.443 -13.988 1.00 96.31 99 ASN A C 1
ATOM 802 O O . ASN A 1 99 ? -3.242 -10.564 -13.735 1.00 96.31 99 ASN A O 1
ATOM 806 N N . ALA A 1 100 ? -2.960 -8.517 -14.624 1.00 95.06 100 ALA A N 1
ATOM 807 C CA . ALA A 1 100 ? -1.563 -8.732 -14.992 1.00 95.06 100 ALA A CA 1
ATOM 808 C C . ALA A 1 100 ? -0.686 -8.977 -13.752 1.00 95.06 100 ALA A C 1
ATOM 810 O O . ALA A 1 100 ? 0.072 -9.945 -13.741 1.00 95.06 100 ALA A O 1
ATOM 811 N N . ILE A 1 101 ? -0.844 -8.172 -12.694 1.00 96.12 101 ILE A N 1
ATOM 812 C CA . ILE A 1 101 ? -0.139 -8.353 -11.413 1.00 96.12 101 ILE A CA 1
ATOM 813 C C . ILE A 1 101 ? -0.439 -9.729 -10.808 1.00 96.12 101 ILE A C 1
ATOM 815 O O . ILE A 1 101 ? 0.473 -10.493 -10.475 1.00 96.12 101 ILE A O 1
ATOM 819 N N . LEU A 1 102 ? -1.722 -10.077 -10.690 1.00 97.00 102 LEU A N 1
ATOM 820 C CA . LEU A 1 102 ? -2.158 -11.338 -10.085 1.00 97.00 102 LEU A CA 1
ATOM 821 C C . LEU A 1 102 ? -1.677 -12.565 -10.875 1.00 97.00 102 LEU A C 1
ATOM 823 O O . LEU A 1 102 ? -1.430 -13.618 -10.287 1.00 97.00 102 LEU A O 1
ATOM 827 N N . ALA A 1 103 ? -1.462 -12.436 -12.188 1.00 95.38 103 ALA A N 1
ATOM 828 C CA . ALA A 1 103 ? -0.937 -13.522 -13.014 1.00 95.38 103 ALA A CA 1
ATOM 829 C C . ALA A 1 103 ? 0.488 -13.953 -12.614 1.00 95.38 103 ALA A C 1
ATOM 831 O O . ALA A 1 103 ? 0.876 -15.104 -12.847 1.00 95.38 103 ALA A O 1
ATOM 832 N N . TYR A 1 104 ? 1.276 -13.062 -12.003 1.00 94.50 104 TYR A N 1
ATOM 833 C CA . TYR A 1 104 ? 2.658 -13.351 -11.623 1.00 94.50 104 TYR A CA 1
ATOM 834 C C . TYR A 1 104 ? 2.954 -13.220 -10.122 1.00 94.50 104 TYR A C 1
ATOM 836 O O . TYR A 1 104 ? 4.056 -13.596 -9.705 1.00 94.50 104 TYR A O 1
ATOM 844 N N . MET A 1 105 ? 1.998 -12.760 -9.311 1.00 96.19 105 MET A N 1
ATOM 845 C CA . MET A 1 105 ? 2.125 -12.610 -7.859 1.00 96.19 105 MET A CA 1
ATOM 846 C C . MET A 1 105 ? 1.273 -13.671 -7.129 1.00 96.19 105 MET A C 1
ATOM 848 O O . MET A 1 105 ? 0.054 -13.542 -7.054 1.00 96.19 105 MET A O 1
ATOM 852 N N . PRO A 1 106 ? 1.870 -14.774 -6.631 1.00 95.56 106 PRO A N 1
ATOM 853 C CA . PRO A 1 106 ? 1.101 -15.961 -6.266 1.00 95.56 106 PRO A CA 1
ATOM 854 C C . PRO A 1 106 ? 0.726 -16.010 -4.777 1.00 95.56 106 PRO A C 1
ATOM 856 O O . PRO A 1 106 ? 1.440 -15.487 -3.925 1.00 95.56 106 PRO A O 1
ATOM 859 N N . THR A 1 107 ? -0.323 -16.764 -4.435 1.00 96.19 107 THR A N 1
ATOM 860 C CA . THR A 1 107 ? -0.581 -17.211 -3.054 1.00 96.19 107 THR A CA 1
ATOM 861 C C . THR A 1 107 ? 0.035 -18.587 -2.814 1.00 96.19 107 THR A C 1
ATOM 863 O O . THR A 1 107 ? -0.480 -19.594 -3.303 1.00 96.19 107 THR A O 1
ATOM 866 N N . VAL A 1 108 ? 1.120 -18.659 -2.048 1.00 95.62 108 VAL A N 1
ATOM 867 C CA . VAL A 1 108 ? 1.839 -19.912 -1.752 1.00 95.62 108 VAL A CA 1
ATOM 868 C C . VAL A 1 108 ? 2.112 -19.965 -0.253 1.00 95.62 108 VAL A C 1
ATOM 870 O O . VAL A 1 108 ? 2.553 -18.960 0.286 1.00 95.62 108 VAL A O 1
ATOM 873 N N . PRO A 1 109 ? 1.907 -21.089 0.456 1.00 95.12 109 PRO A N 1
ATOM 874 C CA . PRO A 1 109 ? 2.224 -21.196 1.884 1.00 95.12 109 PRO A CA 1
ATOM 875 C C . PRO A 1 109 ? 3.744 -21.317 2.121 1.00 95.12 109 PRO A C 1
ATOM 877 O O . PRO A 1 109 ? 4.232 -22.297 2.674 1.00 95.12 109 PRO A O 1
ATOM 880 N N . HIS A 1 110 ? 4.511 -20.332 1.654 1.00 95.31 110 HIS A N 1
ATOM 881 C CA . HIS A 1 110 ? 5.957 -20.241 1.811 1.00 95.31 110 HIS A CA 1
ATOM 882 C C . HIS A 1 110 ? 6.365 -18.774 1.908 1.00 95.31 110 HIS A C 1
ATOM 884 O O . HIS A 1 110 ? 6.008 -17.986 1.031 1.00 95.31 110 HIS A O 1
ATOM 890 N N . TRP A 1 111 ? 7.170 -18.432 2.918 1.00 94.00 111 TRP A N 1
ATOM 891 C CA . TRP A 1 111 ? 7.553 -17.050 3.225 1.00 94.00 111 TRP A CA 1
ATOM 892 C C . TRP A 1 111 ? 8.059 -16.297 1.990 1.00 94.00 111 TRP A C 1
ATOM 894 O O . TRP A 1 111 ? 7.543 -15.233 1.693 1.00 94.00 111 TRP A O 1
ATOM 904 N N . GLY A 1 112 ? 8.987 -16.882 1.225 1.00 95.00 112 GLY A N 1
ATOM 905 C CA . GLY A 1 112 ? 9.629 -16.226 0.082 1.00 95.00 112 GLY A CA 1
ATOM 906 C C . GLY A 1 112 ? 8.851 -16.270 -1.238 1.00 95.00 112 GLY A C 1
ATOM 907 O O . GLY A 1 112 ? 9.234 -15.589 -2.180 1.00 95.00 112 GLY A O 1
ATOM 908 N N . TYR A 1 113 ? 7.777 -17.064 -1.340 1.00 96.12 113 TYR A N 1
ATOM 909 C CA . TYR A 1 113 ? 6.989 -17.168 -2.579 1.00 96.12 113 TYR A CA 1
ATOM 910 C C . TYR A 1 113 ? 5.614 -16.506 -2.459 1.00 96.12 113 TYR A C 1
ATOM 912 O O . TYR A 1 113 ? 5.101 -16.028 -3.467 1.00 96.12 113 TYR A O 1
ATOM 920 N N . ASN A 1 114 ? 5.017 -16.464 -1.265 1.00 97.38 114 ASN A N 1
ATOM 921 C CA . ASN A 1 114 ? 3.716 -15.836 -1.048 1.00 97.38 114 ASN A CA 1
ATOM 922 C C . ASN A 1 114 ? 3.781 -14.338 -1.350 1.00 97.38 114 ASN A C 1
ATOM 924 O O . ASN A 1 114 ? 4.591 -13.646 -0.749 1.00 97.38 114 ASN A O 1
ATOM 928 N N . GLY A 1 115 ? 2.960 -13.831 -2.267 1.00 96.62 115 GLY A N 1
ATOM 929 C CA . GLY A 1 115 ? 2.979 -12.419 -2.655 1.00 96.62 115 GLY A CA 1
ATOM 930 C C . GLY A 1 115 ? 4.279 -11.957 -3.329 1.00 96.62 115 GLY A C 1
ATOM 931 O O . GLY A 1 115 ? 4.424 -10.775 -3.610 1.00 96.62 115 GLY A O 1
ATOM 932 N N . SER A 1 116 ? 5.222 -12.863 -3.620 1.00 97.00 116 SER A N 1
ATOM 933 C CA . SER A 1 116 ? 6.471 -12.525 -4.307 1.00 97.00 116 SER A CA 1
ATOM 934 C C . SER A 1 116 ? 6.209 -12.392 -5.805 1.00 97.00 116 SER A C 1
ATOM 936 O O . SER A 1 116 ? 6.017 -13.393 -6.512 1.00 97.00 116 SER A O 1
ATOM 938 N N . ALA A 1 117 ? 6.235 -11.151 -6.287 1.00 94.94 117 ALA A N 1
ATOM 939 C CA . ALA A 1 117 ? 6.186 -10.837 -7.707 1.00 94.94 117 ALA A CA 1
ATOM 940 C C . ALA A 1 117 ? 7.324 -11.570 -8.435 1.00 94.94 117 ALA A C 1
ATOM 942 O O . ALA A 1 117 ? 8.493 -11.466 -8.059 1.00 94.94 117 ALA A O 1
ATOM 943 N N . ARG A 1 118 ? 6.994 -12.359 -9.464 1.00 92.50 118 ARG A N 1
ATOM 944 C CA . ARG A 1 118 ? 7.996 -13.081 -10.264 1.00 92.50 118 ARG A CA 1
ATOM 945 C C . ARG A 1 118 ? 8.901 -12.101 -11.008 1.00 92.50 118 ARG A C 1
ATOM 947 O O . ARG A 1 118 ? 8.462 -11.478 -11.966 1.00 92.50 118 ARG A O 1
ATOM 954 N N . ARG A 1 119 ? 10.177 -12.051 -10.626 1.00 90.62 119 ARG A N 1
ATOM 955 C CA . ARG A 1 119 ? 11.227 -11.279 -11.306 1.00 90.62 119 ARG A CA 1
ATOM 956 C C . ARG A 1 119 ? 12.516 -12.080 -11.386 1.00 90.62 119 ARG A C 1
ATOM 958 O O . ARG A 1 119 ? 12.771 -12.906 -10.509 1.00 90.62 119 ARG A O 1
ATOM 965 N N . TYR A 1 120 ? 13.299 -11.858 -12.445 1.00 91.31 120 TYR A N 1
ATOM 966 C CA . TYR A 1 120 ? 14.404 -12.759 -12.799 1.00 91.31 120 TYR A CA 1
ATOM 967 C C . TYR A 1 120 ? 15.740 -12.094 -13.133 1.00 91.31 120 TYR A C 1
ATOM 969 O O . TYR A 1 120 ? 16.759 -12.777 -13.091 1.00 91.31 120 TYR A O 1
ATOM 977 N N . TRP A 1 121 ? 15.758 -10.818 -13.518 1.00 90.00 121 TRP A N 1
ATOM 978 C CA . TRP A 1 121 ? 16.935 -10.232 -14.166 1.00 90.00 121 TRP A CA 1
ATOM 979 C C . TRP A 1 121 ? 17.615 -9.114 -13.379 1.00 90.00 121 TRP A C 1
ATOM 981 O O . TRP A 1 121 ? 18.750 -8.785 -13.708 1.00 90.00 121 TRP A O 1
ATOM 991 N N . ASP A 1 122 ? 16.981 -8.531 -12.360 1.00 91.50 122 ASP A N 1
ATOM 992 C CA . ASP A 1 122 ? 17.498 -7.313 -11.719 1.00 91.50 122 ASP A CA 1
ATOM 993 C C . ASP A 1 122 ? 18.826 -7.544 -10.982 1.00 91.50 122 ASP A C 1
ATOM 995 O O . ASP A 1 122 ? 19.657 -6.640 -10.937 1.00 91.50 122 ASP A O 1
ATOM 999 N N . PHE A 1 123 ? 19.132 -8.776 -10.551 1.00 94.75 123 PHE A N 1
ATOM 1000 C CA . PHE A 1 123 ? 20.468 -9.124 -10.045 1.00 94.75 123 PHE A CA 1
ATOM 1001 C C . PHE A 1 123 ? 21.596 -8.850 -11.050 1.00 94.75 123 PHE A C 1
ATOM 1003 O O . PHE A 1 123 ? 22.710 -8.553 -10.633 1.00 94.75 123 PHE A O 1
ATOM 1010 N N . VAL A 1 124 ? 21.338 -8.908 -12.363 1.00 94.06 124 VAL A N 1
ATOM 1011 C CA . VAL A 1 124 ? 22.340 -8.579 -13.395 1.00 94.06 124 VAL A CA 1
ATOM 1012 C C . VAL A 1 124 ? 22.762 -7.106 -13.330 1.00 94.06 124 VAL A C 1
ATOM 1014 O O . VAL A 1 124 ? 23.895 -6.790 -13.686 1.00 94.06 124 VAL A O 1
ATOM 1017 N N . TYR A 1 125 ? 21.874 -6.220 -12.872 1.00 89.38 125 TYR A N 1
ATOM 1018 C CA . TYR A 1 125 ? 22.093 -4.771 -12.850 1.00 89.38 125 TYR A CA 1
ATOM 1019 C C . TYR A 1 125 ? 22.361 -4.216 -11.447 1.00 89.38 125 TYR A C 1
ATOM 1021 O O . TYR A 1 125 ? 23.194 -3.325 -11.299 1.00 89.38 125 TYR A O 1
ATOM 1029 N N . GLY A 1 126 ? 21.655 -4.722 -10.434 1.00 89.62 126 GLY A N 1
ATOM 1030 C CA . GLY A 1 126 ? 21.657 -4.186 -9.070 1.00 89.62 126 GLY A CA 1
ATOM 1031 C C . GLY A 1 126 ? 22.117 -5.162 -7.986 1.00 89.62 126 GLY A C 1
ATOM 1032 O O . GLY A 1 126 ? 22.241 -4.753 -6.834 1.00 89.62 126 GLY A O 1
ATOM 1033 N N . GLY A 1 127 ? 22.376 -6.427 -8.331 1.00 94.44 127 GLY A N 1
ATOM 1034 C CA . GLY A 1 127 ? 22.818 -7.453 -7.384 1.00 94.44 127 GLY A CA 1
ATOM 1035 C C . GLY A 1 127 ? 24.336 -7.526 -7.244 1.00 94.44 127 GLY A C 1
ATOM 1036 O O . GLY A 1 127 ? 25.085 -7.274 -8.191 1.00 94.44 127 GLY A O 1
ATOM 1037 N N . LYS A 1 128 ? 24.810 -7.928 -6.063 1.00 97.06 128 LYS A N 1
ATOM 1038 C CA . LYS A 1 128 ? 26.217 -8.287 -5.846 1.00 97.06 128 LYS A CA 1
ATOM 1039 C C . LYS A 1 128 ? 26.565 -9.583 -6.574 1.00 97.06 128 LYS A C 1
ATOM 1041 O O . LYS A 1 128 ? 27.655 -9.693 -7.141 1.00 97.06 128 LYS A O 1
ATOM 1046 N N . LEU A 1 129 ? 25.659 -10.563 -6.559 1.00 96.62 129 LEU A N 1
ATOM 1047 C CA . LEU A 1 129 ? 25.805 -11.803 -7.320 1.00 96.62 129 LEU A CA 1
ATOM 1048 C C . LEU A 1 129 ? 24.994 -11.717 -8.618 1.00 96.62 129 LEU A C 1
ATOM 1050 O O . LEU A 1 129 ? 23.832 -12.114 -8.686 1.00 96.62 129 LEU A O 1
ATOM 1054 N N . ALA A 1 130 ? 25.636 -11.221 -9.674 1.00 96.12 130 ALA A N 1
ATOM 1055 C CA . ALA A 1 130 ? 24.996 -11.025 -10.970 1.00 96.12 130 ALA A CA 1
ATOM 1056 C C . ALA A 1 130 ? 24.651 -12.350 -11.673 1.00 96.12 130 ALA A C 1
ATOM 1058 O O . ALA A 1 130 ? 25.540 -13.099 -12.087 1.00 96.12 130 ALA A O 1
ATOM 1059 N N . ARG A 1 131 ? 23.350 -12.629 -11.845 1.00 94.81 131 ARG A N 1
ATOM 1060 C CA . ARG A 1 131 ? 22.819 -13.764 -12.622 1.00 94.81 131 ARG A CA 1
ATOM 1061 C C . ARG A 1 131 ? 21.322 -13.619 -12.895 1.00 94.81 131 ARG A C 1
ATOM 1063 O O . ARG A 1 131 ? 20.638 -12.859 -12.225 1.00 94.81 131 ARG A O 1
ATOM 1070 N N . ILE A 1 132 ? 20.812 -14.405 -13.843 1.00 94.88 132 ILE A N 1
ATOM 1071 C CA . ILE A 1 132 ? 19.368 -14.583 -14.029 1.00 94.88 132 ILE A CA 1
ATOM 1072 C C . ILE A 1 132 ? 18.878 -15.653 -13.053 1.00 94.88 132 ILE A C 1
ATOM 1074 O O . ILE A 1 132 ? 19.339 -16.796 -13.096 1.00 94.88 132 ILE A O 1
ATOM 1078 N N . GLU A 1 133 ? 17.962 -15.279 -12.170 1.00 95.06 133 GLU A N 1
ATOM 1079 C CA . GLU A 1 133 ? 17.450 -16.114 -11.085 1.00 95.06 133 GLU A CA 1
ATOM 1080 C C . GLU A 1 133 ? 16.155 -15.513 -10.541 1.00 95.06 133 GLU A C 1
ATOM 1082 O O . GLU A 1 133 ? 16.026 -14.295 -10.478 1.00 95.06 133 GLU A O 1
ATOM 1087 N N . ARG A 1 134 ? 15.212 -16.346 -10.079 1.00 94.56 134 ARG A N 1
ATOM 1088 C CA . ARG A 1 134 ? 14.040 -15.819 -9.376 1.00 94.56 134 ARG A CA 1
ATOM 1089 C C . ARG A 1 134 ? 14.468 -15.060 -8.114 1.00 94.56 134 ARG A C 1
ATOM 1091 O O . ARG A 1 134 ? 15.099 -15.627 -7.226 1.00 94.56 134 ARG A O 1
ATOM 1098 N N . GLN A 1 135 ? 14.021 -13.823 -8.005 1.00 95.38 135 GLN A N 1
ATOM 1099 C CA . GLN A 1 135 ? 14.302 -12.946 -6.877 1.00 95.38 135 GLN A CA 1
ATOM 1100 C C . GLN A 1 135 ? 13.155 -13.046 -5.866 1.00 95.38 135 GLN A C 1
ATOM 1102 O O . GLN A 1 135 ? 12.008 -12.741 -6.207 1.00 95.38 135 GLN A O 1
ATOM 1107 N N . LEU A 1 136 ? 13.416 -13.525 -4.646 1.00 96.81 136 LEU A N 1
ATOM 1108 C CA . LEU A 1 136 ? 12.371 -13.586 -3.619 1.00 96.81 136 LEU A CA 1
ATOM 1109 C C . LEU A 1 136 ? 12.259 -12.220 -2.940 1.00 96.81 136 LEU A C 1
ATOM 1111 O O . LEU A 1 136 ? 13.250 -11.676 -2.449 1.00 96.81 136 LEU A O 1
ATOM 1115 N N . HIS A 1 137 ? 11.040 -11.676 -2.941 1.00 95.31 137 HIS A N 1
ATOM 1116 C CA . HIS A 1 137 ? 10.704 -10.366 -2.370 1.00 95.31 137 HIS A CA 1
ATOM 1117 C C . HIS A 1 137 ? 11.571 -9.193 -2.852 1.00 95.31 137 HIS A C 1
ATOM 1119 O O . HIS A 1 137 ? 11.939 -8.316 -2.078 1.00 95.31 137 HIS A O 1
ATOM 1125 N N . HIS A 1 138 ? 11.860 -9.163 -4.155 1.00 95.69 138 HIS A N 1
ATOM 1126 C CA . HIS A 1 138 ? 12.362 -7.966 -4.846 1.00 95.69 138 HIS A CA 1
ATOM 1127 C C . HIS A 1 138 ? 11.338 -6.814 -4.811 1.00 95.69 138 HIS A C 1
ATOM 1129 O O . HIS A 1 138 ? 10.152 -7.068 -4.546 1.00 95.69 138 HIS A O 1
ATOM 1135 N N . TYR A 1 139 ? 11.766 -5.575 -5.115 1.00 94.75 139 TYR A N 1
ATOM 1136 C CA . TYR A 1 139 ? 10.961 -4.352 -4.940 1.00 94.75 139 TYR A CA 1
ATOM 1137 C C . TYR A 1 139 ? 9.561 -4.444 -5.547 1.00 94.75 139 TYR A C 1
ATOM 1139 O O . TYR A 1 139 ? 8.601 -3.925 -4.972 1.00 94.75 139 TYR A O 1
ATOM 1147 N N . GLY A 1 140 ? 9.431 -5.143 -6.681 1.00 94.38 140 GLY A N 1
ATOM 1148 C CA . GLY A 1 140 ? 8.162 -5.272 -7.388 1.00 94.38 140 GLY A CA 1
ATOM 1149 C C . GLY A 1 140 ? 7.057 -5.867 -6.519 1.00 94.38 140 GLY A C 1
ATOM 1150 O O . GLY A 1 140 ? 5.905 -5.488 -6.669 1.00 94.38 140 GLY A O 1
ATOM 1151 N N . SER A 1 141 ? 7.396 -6.728 -5.555 1.00 95.50 141 SER A N 1
ATOM 1152 C CA . SER A 1 141 ? 6.413 -7.327 -4.638 1.00 95.50 141 SER A CA 1
ATOM 1153 C C . SER A 1 141 ? 5.744 -6.263 -3.761 1.00 95.50 141 SER A C 1
ATOM 1155 O O . SER A 1 141 ? 4.522 -6.251 -3.621 1.00 95.50 141 SER A O 1
ATOM 1157 N N . GLY A 1 142 ? 6.539 -5.331 -3.223 1.00 96.31 142 GLY A N 1
ATOM 1158 C CA . GLY A 1 142 ? 6.042 -4.225 -2.405 1.00 96.31 142 GLY A CA 1
ATOM 1159 C C . GLY A 1 142 ? 5.245 -3.211 -3.225 1.00 96.31 142 GLY A C 1
ATOM 1160 O O . GLY A 1 142 ? 4.162 -2.808 -2.807 1.00 96.31 142 GLY A O 1
ATOM 1161 N N . LEU A 1 143 ? 5.735 -2.837 -4.413 1.00 97.31 143 LEU A N 1
ATOM 1162 C CA . LEU A 1 143 ? 5.030 -1.898 -5.296 1.00 97.31 143 LEU A CA 1
ATOM 1163 C C . LEU A 1 143 ? 3.707 -2.475 -5.805 1.00 97.31 143 LEU A C 1
ATOM 1165 O O . LEU A 1 143 ? 2.672 -1.820 -5.727 1.00 97.31 143 LEU A O 1
ATOM 1169 N N . ASN A 1 144 ? 3.701 -3.729 -6.260 1.00 97.06 144 ASN A N 1
ATOM 1170 C CA . ASN A 1 144 ? 2.496 -4.381 -6.766 1.00 97.06 144 ASN A CA 1
ATOM 1171 C C . ASN A 1 144 ? 1.477 -4.716 -5.665 1.00 97.06 144 ASN A C 1
ATOM 1173 O O . ASN A 1 144 ? 0.303 -4.922 -5.966 1.00 97.06 144 ASN A O 1
ATOM 1177 N N . ALA A 1 145 ? 1.868 -4.713 -4.390 1.00 97.81 145 ALA A N 1
ATOM 1178 C CA . ALA A 1 145 ? 0.916 -4.813 -3.289 1.00 97.81 145 ALA A CA 1
ATOM 1179 C C . ALA A 1 145 ? 0.012 -3.575 -3.155 1.00 97.81 145 ALA A C 1
ATOM 1181 O O . ALA A 1 145 ? -1.112 -3.711 -2.669 1.00 97.81 145 ALA A O 1
ATOM 1182 N N . ILE A 1 146 ? 0.462 -2.389 -3.591 1.00 98.38 146 ILE A N 1
ATOM 1183 C CA . ILE A 1 146 ? -0.329 -1.144 -3.580 1.00 98.38 146 ILE A CA 1
ATOM 1184 C C . ILE A 1 146 ? -1.648 -1.316 -4.353 1.00 98.38 146 ILE A C 1
ATOM 1186 O O . ILE A 1 146 ? -2.712 -1.189 -3.741 1.00 98.38 146 ILE A O 1
ATOM 1190 N N . PRO A 1 147 ? -1.638 -1.656 -5.657 1.00 98.12 147 PRO A N 1
ATOM 1191 C CA . PRO A 1 147 ? -2.868 -1.821 -6.421 1.00 98.12 147 PRO A CA 1
ATOM 1192 C C . PRO A 1 147 ? -3.725 -2.988 -5.923 1.00 98.12 147 PRO A C 1
ATOM 1194 O O . PRO A 1 147 ? -4.945 -2.861 -5.879 1.00 98.12 147 PRO A O 1
ATOM 1197 N N . VAL A 1 148 ? -3.114 -4.095 -5.484 1.00 98.56 148 VAL A N 1
ATOM 1198 C CA . VAL A 1 148 ? -3.859 -5.264 -4.985 1.00 98.56 148 VAL A CA 1
ATOM 1199 C C . VAL A 1 148 ? -4.616 -4.939 -3.696 1.00 98.56 148 VAL A C 1
ATOM 1201 O O . VAL A 1 148 ? -5.798 -5.258 -3.581 1.00 98.56 148 VAL A O 1
ATOM 1204 N N . LEU A 1 149 ? -3.976 -4.268 -2.734 1.00 98.44 149 LEU A N 1
ATOM 1205 C CA . LEU A 1 149 ? -4.644 -3.867 -1.492 1.00 98.44 149 LEU A CA 1
ATOM 1206 C C . LEU A 1 149 ? -5.628 -2.711 -1.711 1.00 98.44 149 LEU A C 1
ATOM 1208 O O . LEU A 1 149 ? -6.688 -2.696 -1.089 1.00 98.44 149 LEU A O 1
ATOM 1212 N N . SER A 1 150 ? -5.349 -1.799 -2.648 1.00 98.06 150 SER A N 1
ATOM 1213 C CA . SER A 1 150 ? -6.324 -0.790 -3.080 1.00 98.06 150 SER A CA 1
ATOM 1214 C C . SER A 1 150 ? -7.575 -1.433 -3.696 1.00 98.06 150 SER A C 1
ATOM 1216 O O . SER A 1 150 ? -8.695 -1.015 -3.400 1.00 98.06 150 SER A O 1
ATOM 1218 N N . ALA A 1 151 ? -7.411 -2.475 -4.519 1.00 98.31 151 ALA A N 1
ATOM 1219 C CA . ALA A 1 151 ? -8.522 -3.248 -5.071 1.00 98.31 151 ALA A CA 1
ATOM 1220 C C . ALA A 1 151 ? -9.311 -3.971 -3.971 1.00 98.31 151 ALA A C 1
ATOM 1222 O O . ALA A 1 151 ? -10.539 -3.902 -3.963 1.00 98.31 151 ALA A O 1
ATOM 1223 N N . TYR A 1 152 ? -8.618 -4.593 -3.011 1.00 98.44 152 TYR A N 1
ATOM 1224 C CA . TYR A 1 152 ? -9.249 -5.243 -1.861 1.00 98.44 152 TYR A CA 1
ATOM 1225 C C . TYR A 1 152 ? -10.102 -4.273 -1.034 1.00 98.44 152 TYR A C 1
ATOM 1227 O O . TYR A 1 152 ? -11.228 -4.595 -0.682 1.00 98.44 152 TYR A O 1
ATOM 1235 N N . GLN A 1 153 ? -9.625 -3.054 -0.767 1.00 97.06 153 GLN A N 1
ATOM 1236 C CA . GLN A 1 153 ? -10.411 -2.066 -0.016 1.00 97.06 153 GLN A CA 1
ATOM 1237 C C . GLN A 1 153 ? -11.719 -1.674 -0.730 1.00 97.06 153 GLN A C 1
ATOM 1239 O O . GLN A 1 153 ? -12.698 -1.334 -0.068 1.00 97.06 153 GLN A O 1
ATOM 1244 N N . LYS A 1 154 ? -11.763 -1.762 -2.068 1.00 95.75 154 LYS A N 1
ATOM 1245 C CA . LYS A 1 154 ? -12.983 -1.570 -2.874 1.00 95.75 154 LYS A CA 1
ATOM 1246 C C . LYS A 1 154 ? -13.856 -2.826 -2.964 1.00 95.75 154 LYS A C 1
ATOM 1248 O O . LYS A 1 154 ? -15.044 -2.715 -3.253 1.00 95.75 154 LYS A O 1
ATOM 1253 N N . GLN A 1 155 ? -13.271 -4.003 -2.758 1.00 96.31 155 GLN A N 1
ATOM 1254 C CA . GLN A 1 155 ? -13.914 -5.317 -2.844 1.00 96.31 155 GLN A CA 1
ATOM 1255 C C . GLN A 1 155 ? -13.557 -6.155 -1.601 1.00 96.31 155 GLN A C 1
ATOM 1257 O O . GLN A 1 155 ? -12.838 -7.151 -1.713 1.00 96.31 155 GLN A O 1
ATOM 1262 N N . PRO A 1 156 ? -14.026 -5.755 -0.403 1.00 96.69 156 PRO A N 1
ATOM 1263 C CA . PRO A 1 156 ? -13.565 -6.322 0.870 1.00 96.69 156 PRO A CA 1
ATOM 1264 C C . PRO A 1 156 ? -13.938 -7.797 1.083 1.00 96.69 156 PRO A C 1
ATOM 1266 O O . PRO A 1 156 ? -13.394 -8.438 1.980 1.00 96.69 156 PRO A O 1
ATOM 1269 N N . ASP A 1 157 ? -14.835 -8.343 0.261 1.00 96.50 157 ASP A N 1
ATOM 1270 C CA . ASP A 1 157 ? -15.213 -9.759 0.284 1.00 96.50 157 ASP A CA 1
ATOM 1271 C C . ASP A 1 157 ? -14.218 -10.654 -0.482 1.00 96.50 157 ASP A C 1
ATOM 1273 O O . ASP A 1 157 ? -14.226 -11.878 -0.320 1.00 96.50 157 ASP A O 1
ATOM 1277 N N . ASP A 1 158 ? -13.331 -10.073 -1.299 1.00 97.56 158 ASP A N 1
ATOM 1278 C CA . ASP A 1 158 ? -12.314 -10.826 -2.033 1.00 97.56 158 ASP A CA 1
ATOM 1279 C C . ASP A 1 158 ? -11.102 -11.128 -1.138 1.00 97.56 158 ASP A C 1
ATOM 1281 O O . ASP A 1 158 ? -10.072 -10.444 -1.121 1.00 97.56 158 ASP A O 1
ATOM 1285 N N . PHE A 1 159 ? -11.222 -12.219 -0.386 1.00 97.44 159 PHE A N 1
ATOM 1286 C CA . PHE A 1 159 ? -10.160 -12.703 0.489 1.00 97.44 159 PHE A CA 1
ATOM 1287 C C . PHE A 1 159 ? -8.861 -13.059 -0.259 1.00 97.44 159 PHE A C 1
ATOM 1289 O O . PHE A 1 159 ? -7.779 -13.056 0.337 1.00 97.44 159 PHE A O 1
ATOM 1296 N N . TYR A 1 160 ? -8.930 -13.365 -1.559 1.00 97.75 160 TYR A N 1
ATOM 1297 C CA . TYR A 1 160 ? -7.742 -13.670 -2.349 1.00 97.75 160 TYR A CA 1
ATOM 1298 C C . TYR A 1 160 ? -6.874 -12.422 -2.536 1.00 97.75 160 TYR A C 1
ATOM 1300 O O . TYR A 1 160 ? -5.662 -12.495 -2.305 1.00 97.75 160 TYR A O 1
ATOM 1308 N N . LEU A 1 161 ? -7.481 -11.269 -2.843 1.00 98.38 161 LEU A N 1
ATOM 1309 C CA . LEU A 1 161 ? -6.761 -9.994 -2.936 1.00 98.38 161 LEU A CA 1
ATOM 1310 C C . LEU A 1 161 ? -6.061 -9.641 -1.621 1.00 98.38 161 LEU A C 1
ATOM 1312 O O . LEU A 1 161 ? -4.881 -9.285 -1.640 1.00 98.38 161 LEU A O 1
ATOM 1316 N N . LEU A 1 162 ? -6.731 -9.819 -0.475 1.00 98.19 162 LEU A N 1
ATOM 1317 C CA . LEU A 1 162 ? -6.107 -9.588 0.832 1.00 98.19 162 LEU A CA 1
ATOM 1318 C C . LEU A 1 162 ? -4.867 -10.465 1.024 1.00 98.19 162 LEU A C 1
ATOM 1320 O O . LEU A 1 162 ? -3.807 -9.967 1.403 1.00 98.19 162 LEU A O 1
ATOM 1324 N N . ARG A 1 163 ? -4.974 -11.767 0.734 1.00 97.62 163 ARG A N 1
ATOM 1325 C CA . ARG A 1 163 ? -3.861 -12.712 0.901 1.00 97.62 163 ARG A CA 1
ATOM 1326 C C . ARG A 1 163 ? -2.664 -12.369 0.023 1.00 97.62 163 ARG A C 1
ATOM 1328 O O . ARG A 1 163 ? -1.535 -12.425 0.505 1.00 97.62 163 ARG A O 1
ATOM 1335 N N . VAL A 1 164 ? -2.903 -12.060 -1.251 1.00 98.00 164 VAL A N 1
ATOM 1336 C CA . VAL A 1 164 ? -1.844 -11.718 -2.211 1.00 98.00 164 VAL A CA 1
ATOM 1337 C C . VAL A 1 164 ? -1.197 -10.387 -1.836 1.00 98.00 164 VAL A C 1
ATOM 1339 O O . VAL A 1 164 ? 0.024 -10.306 -1.697 1.00 98.00 164 VAL A O 1
ATOM 1342 N N . GLY A 1 165 ? -2.017 -9.351 -1.662 1.00 97.81 165 GLY A N 1
ATOM 1343 C CA . GLY A 1 165 ? -1.561 -7.985 -1.445 1.00 97.81 165 GLY A CA 1
ATOM 1344 C C . GLY A 1 165 ? -0.840 -7.819 -0.115 1.00 97.81 165 GLY A C 1
ATOM 1345 O O . GLY A 1 165 ? 0.244 -7.242 -0.072 1.00 97.81 165 GLY A O 1
ATOM 1346 N N . HIS A 1 166 ? -1.378 -8.390 0.967 1.00 97.50 166 HIS A N 1
ATOM 1347 C CA . HIS A 1 166 ? -0.718 -8.332 2.272 1.00 97.50 166 HIS A CA 1
ATOM 1348 C C . HIS A 1 166 ? 0.636 -9.044 2.246 1.00 97.50 166 HIS A C 1
ATOM 1350 O O . HIS A 1 166 ? 1.632 -8.476 2.687 1.00 97.50 166 HIS A O 1
ATOM 1356 N N . ALA A 1 167 ? 0.706 -10.240 1.656 1.00 97.06 167 ALA A N 1
ATOM 1357 C CA . ALA A 1 167 ? 1.960 -10.977 1.555 1.00 97.06 167 ALA A CA 1
ATOM 1358 C C . ALA A 1 167 ? 3.023 -10.223 0.737 1.00 97.06 167 ALA A C 1
ATOM 1360 O O . ALA A 1 167 ? 4.176 -10.161 1.160 1.00 97.06 167 ALA A O 1
ATOM 1361 N N . GLY A 1 168 ? 2.634 -9.602 -0.384 1.00 97.00 168 GLY A N 1
ATOM 1362 C CA . GLY A 1 168 ? 3.537 -8.763 -1.180 1.00 97.00 168 GLY A CA 1
ATOM 1363 C C . GLY A 1 168 ? 4.021 -7.536 -0.407 1.00 97.00 168 GLY A C 1
ATOM 1364 O O . GLY A 1 168 ? 5.209 -7.218 -0.434 1.00 97.00 168 GLY A O 1
ATOM 1365 N N . SER A 1 169 ? 3.133 -6.908 0.373 1.00 96.25 169 SER A N 1
ATOM 1366 C CA . SER A 1 169 ? 3.479 -5.773 1.233 1.00 96.25 169 SER A CA 1
ATOM 1367 C C . SER A 1 169 ? 4.459 -6.159 2.342 1.00 96.25 169 SER A C 1
ATOM 1369 O O . SER A 1 169 ? 5.312 -5.349 2.688 1.00 96.25 169 SER A O 1
ATOM 1371 N N . MET A 1 170 ? 4.369 -7.374 2.889 1.00 95.56 170 MET A N 1
ATOM 1372 C CA . MET A 1 170 ? 5.285 -7.867 3.927 1.00 95.56 170 MET A CA 1
ATOM 1373 C C . MET A 1 170 ? 6.631 -8.354 3.373 1.00 95.56 170 MET A C 1
ATOM 1375 O O . MET A 1 170 ? 7.589 -8.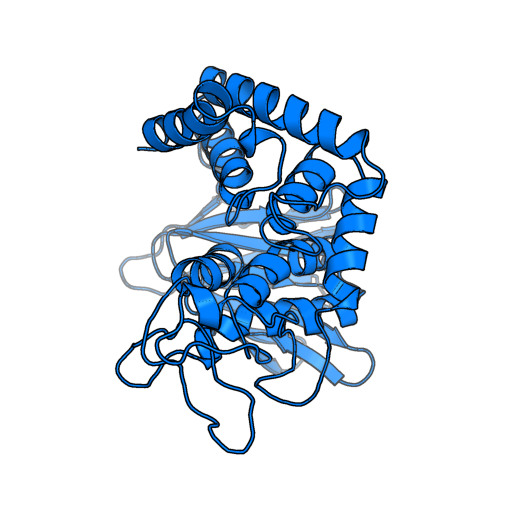481 4.135 1.00 95.56 170 MET A O 1
ATOM 1379 N N . GLY A 1 171 ? 6.723 -8.611 2.066 1.00 94.38 171 GLY A N 1
ATOM 1380 C CA . GLY A 1 171 ? 7.931 -9.101 1.402 1.00 94.38 171 GLY A CA 1
ATOM 1381 C C . GLY A 1 171 ? 9.200 -8.290 1.696 1.00 94.38 171 GL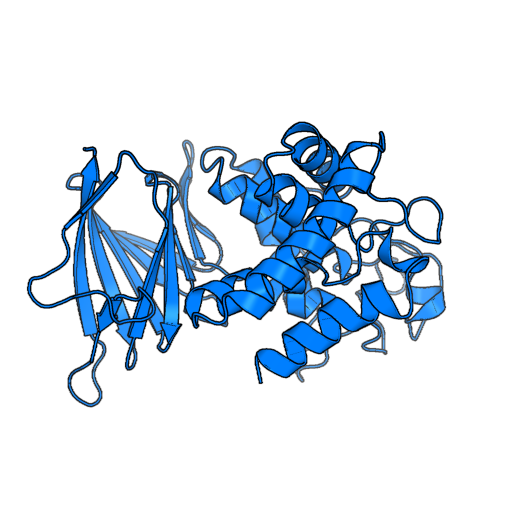Y A C 1
ATOM 1382 O O . GLY A 1 171 ? 10.183 -8.883 2.141 1.00 94.38 171 GLY A O 1
ATOM 1383 N N . PRO A 1 172 ? 9.190 -6.951 1.532 1.00 94.12 172 PRO A N 1
ATOM 1384 C CA . PRO A 1 172 ? 10.328 -6.098 1.871 1.00 94.12 172 PRO A CA 1
ATOM 1385 C C . PRO A 1 172 ? 10.822 -6.295 3.308 1.00 94.12 172 PRO A C 1
ATOM 1387 O O . PRO A 1 172 ? 12.025 -6.355 3.533 1.00 94.12 172 PRO A O 1
ATOM 1390 N N . LEU A 1 173 ? 9.910 -6.466 4.275 1.00 94.44 173 LEU A N 1
ATOM 1391 C CA . LEU A 1 173 ? 10.282 -6.701 5.672 1.00 94.44 173 LEU A CA 1
ATOM 1392 C C . LEU A 1 173 ? 10.908 -8.077 5.898 1.00 94.44 173 LEU A C 1
ATOM 1394 O O . LEU A 1 173 ? 11.797 -8.205 6.732 1.00 94.44 173 LEU A O 1
ATOM 1398 N N . ALA A 1 174 ? 10.460 -9.098 5.164 1.00 93.25 174 ALA A N 1
ATOM 1399 C CA . ALA A 1 174 ? 10.971 -10.461 5.299 1.00 93.25 174 ALA A CA 1
ATOM 1400 C C . ALA A 1 174 ? 12.450 -10.596 4.893 1.00 93.25 174 ALA A C 1
ATOM 1402 O O . ALA A 1 174 ? 13.106 -11.548 5.309 1.00 93.25 174 ALA A O 1
ATOM 1403 N N . ASN A 1 175 ? 12.962 -9.657 4.094 1.00 93.75 175 ASN A N 1
ATOM 1404 C CA . ASN A 1 175 ? 14.355 -9.619 3.658 1.00 93.75 175 ASN A CA 1
ATOM 1405 C C . ASN A 1 175 ? 15.266 -8.783 4.577 1.00 93.75 175 ASN A C 1
ATOM 1407 O O . ASN A 1 175 ? 16.484 -8.876 4.435 1.00 93.75 175 ASN A O 1
ATOM 1411 N N . ILE A 1 176 ? 14.714 -7.981 5.499 1.00 95.00 176 ILE A N 1
ATOM 1412 C CA . ILE A 1 176 ? 15.520 -7.168 6.422 1.00 95.00 176 ILE A CA 1
ATOM 1413 C C . ILE A 1 176 ? 16.273 -8.091 7.382 1.00 95.00 176 ILE A C 1
ATOM 1415 O O . ILE A 1 176 ? 15.674 -8.923 8.065 1.00 95.00 176 ILE A O 1
ATOM 1419 N N . THR A 1 177 ? 17.589 -7.926 7.455 1.00 94.69 177 THR A N 1
ATOM 1420 C CA . THR A 1 177 ? 18.436 -8.665 8.393 1.00 94.69 177 THR A CA 1
ATOM 1421 C C . THR A 1 177 ? 18.299 -8.140 9.821 1.00 94.69 177 THR A C 1
ATOM 1423 O O . THR A 1 177 ? 17.859 -7.015 10.055 1.00 94.69 177 THR A O 1
ATOM 1426 N N . GLU A 1 178 ? 18.734 -8.928 10.807 1.00 93.88 178 GLU A N 1
ATOM 1427 C CA . GLU A 1 178 ? 18.681 -8.527 12.222 1.00 93.88 178 GLU A CA 1
ATOM 1428 C C . GLU A 1 178 ? 19.466 -7.237 12.527 1.00 93.88 178 GLU A C 1
ATOM 1430 O O . GLU A 1 178 ? 19.082 -6.479 13.416 1.00 93.88 178 GLU A O 1
ATOM 1435 N N . ASP A 1 179 ? 20.539 -6.956 11.781 1.00 95.00 179 ASP A N 1
ATOM 1436 C CA . ASP A 1 179 ? 21.332 -5.724 11.881 1.00 95.00 179 ASP A CA 1
ATOM 1437 C C . ASP A 1 179 ? 20.777 -4.555 11.039 1.00 95.00 179 ASP A C 1
ATOM 1439 O O . ASP A 1 179 ? 21.341 -3.460 11.054 1.00 95.00 179 ASP A O 1
ATOM 1443 N N . GLY A 1 180 ? 19.643 -4.753 10.358 1.00 95.31 180 GLY A N 1
ATOM 1444 C CA . GLY A 1 180 ? 18.891 -3.709 9.657 1.00 95.31 180 GLY A CA 1
ATOM 1445 C C . GLY A 1 180 ? 19.276 -3.493 8.192 1.00 95.31 180 GLY A C 1
ATOM 1446 O O . GLY A 1 180 ? 18.887 -2.481 7.606 1.00 95.31 180 GLY A O 1
ATOM 1447 N N . PHE A 1 181 ? 20.029 -4.409 7.580 1.00 97.06 181 PHE A N 1
ATOM 1448 C CA . PHE A 1 181 ? 20.359 -4.350 6.160 1.00 97.06 181 PHE A CA 1
ATOM 1449 C C . PHE A 1 181 ? 19.171 -4.808 5.301 1.00 97.06 181 PHE A C 1
ATOM 1451 O O . PHE A 1 181 ? 18.598 -5.873 5.523 1.00 97.06 181 PHE A O 1
ATOM 1458 N N . GLY A 1 182 ? 18.803 -3.991 4.311 1.00 96.31 182 GLY A N 1
ATOM 1459 C CA . GLY A 1 182 ? 17.779 -4.305 3.314 1.00 96.31 182 GLY A CA 1
ATOM 1460 C C . GLY A 1 182 ? 18.428 -4.715 1.990 1.00 96.31 182 GLY A C 1
ATOM 1461 O O . GLY A 1 182 ? 18.885 -3.821 1.277 1.00 96.31 182 GLY A O 1
ATOM 1462 N N . PRO A 1 183 ? 18.518 -6.017 1.665 1.00 96.50 183 PRO A N 1
ATOM 1463 C CA . PRO A 1 183 ? 19.119 -6.501 0.424 1.00 96.50 183 PRO A CA 1
ATOM 1464 C C . PRO A 1 183 ? 18.184 -6.265 -0.769 1.00 96.50 183 PRO A C 1
ATOM 1466 O O . PRO A 1 183 ? 16.964 -6.234 -0.606 1.00 96.50 183 PRO A O 1
ATOM 1469 N N . ALA A 1 184 ? 18.740 -6.185 -1.980 1.00 96.00 184 ALA A N 1
ATOM 1470 C CA . ALA A 1 184 ? 17.972 -6.004 -3.216 1.00 96.00 184 ALA A CA 1
ATOM 1471 C C . ALA A 1 184 ? 16.879 -7.077 -3.371 1.00 96.00 184 ALA A C 1
ATOM 1473 O O . ALA A 1 184 ? 15.730 -6.782 -3.698 1.00 96.00 184 ALA A O 1
ATOM 1474 N N . ALA A 1 185 ? 17.239 -8.331 -3.087 1.00 96.88 185 ALA A N 1
ATOM 1475 C CA . ALA A 1 185 ? 16.327 -9.461 -2.948 1.00 96.88 185 ALA A CA 1
ATOM 1476 C C . ALA A 1 185 ? 17.046 -10.649 -2.282 1.00 96.88 185 ALA A C 1
ATOM 1478 O O . ALA A 1 185 ? 18.242 -10.592 -1.988 1.00 96.88 185 ALA A O 1
ATOM 1479 N N . PHE A 1 186 ? 16.325 -11.754 -2.087 1.00 97.31 186 PHE A N 1
ATOM 1480 C CA . PHE A 1 186 ? 16.893 -13.031 -1.652 1.00 97.31 186 PHE A CA 1
ATOM 1481 C C . PHE A 1 186 ? 17.079 -13.988 -2.844 1.00 97.31 186 PHE A C 1
ATOM 1483 O O . PHE A 1 186 ? 16.169 -14.170 -3.663 1.00 97.31 186 PHE A O 1
ATOM 1490 N N . HIS A 1 187 ? 18.250 -14.621 -2.933 1.00 97.56 187 HIS A N 1
ATOM 1491 C CA . HIS A 1 187 ? 18.609 -15.588 -3.970 1.00 97.56 187 HIS A CA 1
ATOM 1492 C C . HIS A 1 187 ? 17.871 -16.922 -3.773 1.00 97.56 187 HIS A C 1
ATOM 1494 O O . HIS A 1 187 ? 18.073 -17.629 -2.787 1.00 97.56 187 HIS A O 1
ATOM 1500 N N . SER A 1 188 ? 17.014 -17.298 -4.723 1.00 96.69 188 SER A N 1
ATOM 1501 C CA . SER A 1 188 ? 16.152 -18.487 -4.630 1.00 96.69 188 SER A CA 1
ATOM 1502 C C . SER A 1 188 ? 16.808 -19.829 -4.973 1.00 96.69 188 SER A C 1
ATOM 1504 O O . SER A 1 188 ? 16.224 -20.877 -4.685 1.00 96.69 188 SER A O 1
ATOM 1506 N N . TYR A 1 189 ? 17.977 -19.847 -5.611 1.00 97.06 189 TYR A N 1
ATOM 1507 C CA . TYR A 1 189 ? 18.637 -21.079 -6.019 1.00 97.06 189 TYR A CA 1
ATOM 1508 C C . TYR A 1 189 ? 19.041 -21.894 -4.792 1.00 97.06 189 TYR A C 1
ATOM 1510 O O . TYR A 1 189 ? 19.720 -21.357 -3.915 1.00 97.06 189 TYR A O 1
ATOM 1518 N N . PRO A 1 190 ? 18.717 -23.204 -4.753 1.00 95.75 190 PRO A N 1
ATOM 1519 C CA . PRO A 1 190 ? 19.045 -24.071 -3.621 1.00 95.75 190 PRO A CA 1
ATOM 1520 C C . PRO A 1 190 ? 20.532 -24.101 -3.250 1.00 95.75 190 PRO A C 1
ATOM 1522 O O . PRO A 1 190 ? 20.873 -24.350 -2.101 1.00 95.75 190 PRO A O 1
ATOM 1525 N N . SER A 1 191 ? 21.420 -23.856 -4.217 1.00 96.62 191 SER A N 1
ATOM 1526 C CA . SER A 1 191 ? 22.869 -23.797 -4.004 1.00 96.62 191 SER A CA 1
ATOM 1527 C C . SER A 1 191 ? 23.354 -22.507 -3.339 1.00 96.62 191 SER A C 1
ATOM 1529 O O . SER A 1 191 ? 24.531 -22.422 -3.007 1.00 96.62 191 SER A O 1
ATOM 1531 N N . THR A 1 192 ? 22.497 -21.492 -3.226 1.00 96.75 192 THR A N 1
ATOM 1532 C CA . THR A 1 192 ? 22.847 -20.162 -2.720 1.00 96.75 192 THR A CA 1
ATOM 1533 C C . THR A 1 192 ? 22.026 -19.825 -1.480 1.00 96.75 192 THR A C 1
ATOM 1535 O O . THR A 1 192 ? 22.614 -19.718 -0.416 1.00 96.75 192 THR A O 1
ATOM 1538 N N . LEU A 1 193 ? 20.692 -19.732 -1.597 1.00 95.81 193 LEU A N 1
ATOM 1539 C CA . LEU A 1 193 ? 19.766 -19.456 -0.484 1.00 95.81 193 LEU A CA 1
ATOM 1540 C C . LEU A 1 193 ? 20.281 -18.400 0.510 1.00 95.81 193 LEU A C 1
ATOM 1542 O O . LEU A 1 193 ? 20.315 -18.631 1.719 1.00 95.81 193 LEU A O 1
ATOM 1546 N N . GLU A 1 194 ? 20.676 -17.242 -0.013 1.00 95.94 194 GLU A N 1
ATOM 1547 C CA . GLU A 1 194 ? 21.220 -16.134 0.771 1.00 95.94 194 GLU A CA 1
ATOM 1548 C C . GLU A 1 194 ? 20.620 -14.797 0.320 1.00 95.94 194 GLU A C 1
ATOM 1550 O O . GLU A 1 194 ? 20.121 -14.660 -0.800 1.00 95.94 194 GLU A O 1
ATOM 1555 N N . ILE A 1 195 ? 20.667 -13.804 1.202 1.00 96.12 195 ILE A N 1
ATOM 1556 C CA . ILE A 1 195 ? 20.377 -12.412 0.852 1.00 96.12 195 ILE A CA 1
ATOM 1557 C C . ILE A 1 195 ? 21.446 -11.877 -0.108 1.00 96.12 195 ILE A C 1
ATOM 1559 O O . ILE A 1 195 ? 22.632 -12.155 0.076 1.00 96.12 195 ILE A O 1
ATOM 1563 N N . ASP A 1 196 ? 21.055 -11.091 -1.112 1.00 97.38 196 ASP A N 1
ATOM 1564 C CA . ASP A 1 196 ? 22.049 -10.414 -1.948 1.00 97.38 196 ASP A CA 1
ATOM 1565 C C . ASP A 1 196 ? 22.885 -9.441 -1.099 1.00 97.38 196 ASP A C 1
ATOM 1567 O O . ASP A 1 196 ? 22.408 -8.844 -0.133 1.00 97.38 196 ASP A O 1
ATOM 1571 N N . GLY A 1 197 ? 24.165 -9.292 -1.436 1.00 96.62 197 GLY A N 1
ATOM 1572 C CA . GLY A 1 197 ? 25.076 -8.458 -0.654 1.00 96.62 197 GLY A CA 1
ATOM 1573 C C . GLY A 1 197 ? 24.998 -6.956 -0.942 1.00 96.62 197 GLY A C 1
ATOM 1574 O O . GLY A 1 197 ? 25.764 -6.208 -0.332 1.00 96.62 197 GLY A O 1
ATOM 1575 N N . TYR A 1 198 ? 24.141 -6.510 -1.862 1.00 97.19 198 TYR A N 1
ATOM 1576 C CA . TYR A 1 198 ? 23.827 -5.107 -2.119 1.00 97.19 198 TYR A CA 1
ATOM 1577 C C . TYR A 1 198 ? 22.367 -4.803 -1.810 1.00 97.19 198 TYR A C 1
ATOM 1579 O O . TYR A 1 198 ? 21.489 -5.643 -1.963 1.00 97.19 198 TYR A O 1
ATOM 1587 N N . ALA A 1 199 ? 22.113 -3.561 -1.395 1.00 95.44 199 ALA A N 1
ATOM 1588 C CA . ALA A 1 199 ? 20.753 -3.073 -1.211 1.00 95.44 199 ALA A CA 1
ATOM 1589 C C . ALA A 1 199 ? 20.045 -2.824 -2.550 1.00 95.44 199 ALA A C 1
ATOM 1591 O O . ALA A 1 199 ? 18.832 -2.960 -2.629 1.00 95.44 199 ALA A O 1
ATOM 1592 N N . GLY A 1 200 ? 20.795 -2.472 -3.603 1.00 93.56 200 GLY A N 1
ATOM 1593 C CA . GLY A 1 200 ? 20.244 -2.213 -4.933 1.00 93.56 200 GLY A CA 1
ATOM 1594 C C . GLY A 1 200 ? 19.058 -1.244 -4.890 1.00 93.56 200 GLY A C 1
ATOM 1595 O O . GLY A 1 200 ? 19.174 -0.118 -4.410 1.00 93.56 200 GLY A O 1
ATOM 1596 N N . ASP A 1 201 ? 17.920 -1.721 -5.375 1.00 92.25 201 ASP A N 1
ATOM 1597 C CA . ASP A 1 201 ? 16.624 -1.047 -5.487 1.00 92.25 201 ASP A CA 1
ATOM 1598 C C . ASP A 1 201 ? 15.645 -1.404 -4.343 1.00 92.25 201 ASP A C 1
ATOM 1600 O O . ASP A 1 201 ? 14.451 -1.107 -4.412 1.00 92.25 201 ASP A O 1
ATOM 1604 N N . TYR A 1 202 ? 16.144 -1.981 -3.242 1.00 95.38 202 TYR A N 1
ATOM 1605 C CA . TYR A 1 202 ? 15.360 -2.345 -2.052 1.00 95.38 202 TYR A CA 1
ATOM 1606 C C . TYR A 1 202 ? 14.439 -1.218 -1.553 1.00 95.38 202 TYR A C 1
ATOM 1608 O O . TYR A 1 202 ? 13.309 -1.471 -1.122 1.00 95.38 202 TYR A O 1
ATOM 1616 N N . GLY A 1 203 ? 14.912 0.033 -1.624 1.00 95.94 203 GLY A N 1
ATOM 1617 C CA . GLY A 1 203 ? 14.182 1.210 -1.152 1.00 95.94 203 GLY A CA 1
ATOM 1618 C C . GLY A 1 203 ? 12.776 1.328 -1.741 1.00 95.94 203 GLY A C 1
ATOM 1619 O O . GLY A 1 203 ? 11.840 1.637 -1.005 1.00 95.94 203 GLY A O 1
ATOM 1620 N N . SER A 1 204 ? 12.600 0.982 -3.015 1.00 95.38 204 SER A N 1
ATOM 1621 C CA . SER A 1 204 ? 11.305 1.041 -3.699 1.00 95.38 204 SER A CA 1
ATOM 1622 C C . SER A 1 204 ? 10.335 -0.029 -3.201 1.00 95.38 204 SER A C 1
ATOM 1624 O O . SER A 1 204 ? 9.135 0.210 -3.055 1.00 95.38 204 SER A O 1
ATOM 1626 N N . GLY A 1 205 ? 10.853 -1.201 -2.826 1.00 94.94 205 GLY A N 1
ATOM 1627 C CA . GLY A 1 205 ? 10.062 -2.235 -2.165 1.00 94.94 205 GLY A CA 1
ATOM 1628 C C . GLY A 1 205 ? 9.600 -1.768 -0.791 1.00 94.94 205 GLY A C 1
ATOM 1629 O O . GLY A 1 205 ? 8.418 -1.867 -0.458 1.00 94.94 205 GLY A O 1
ATOM 1630 N N . PHE A 1 206 ? 10.522 -1.196 -0.013 1.00 96.62 206 PHE A N 1
ATOM 1631 C CA . PHE A 1 206 ? 10.210 -0.653 1.304 1.00 96.62 206 PHE A CA 1
ATOM 1632 C C . PHE A 1 206 ? 9.228 0.526 1.238 1.00 96.62 206 PHE A C 1
ATOM 1634 O O . PHE A 1 206 ? 8.345 0.612 2.089 1.00 96.62 206 PHE A O 1
ATOM 1641 N N . TYR A 1 207 ? 9.309 1.381 0.211 1.00 97.06 207 TYR A N 1
ATOM 1642 C CA . TYR A 1 207 ? 8.292 2.395 -0.087 1.00 97.06 207 TYR A CA 1
ATOM 1643 C C . TYR A 1 207 ? 6.906 1.755 -0.228 1.00 97.06 207 TYR A C 1
ATOM 1645 O O . TYR A 1 207 ? 5.966 2.206 0.426 1.00 97.06 207 TYR A O 1
ATOM 1653 N N . GLY A 1 208 ? 6.794 0.666 -0.998 1.00 96.25 208 GLY A N 1
ATOM 1654 C CA . GLY A 1 208 ? 5.543 -0.074 -1.169 1.00 96.25 208 GLY A CA 1
ATOM 1655 C C . GLY A 1 208 ? 4.933 -0.556 0.150 1.00 96.25 208 GLY A C 1
ATOM 1656 O O . GLY A 1 208 ? 3.727 -0.427 0.352 1.00 96.25 208 GLY A O 1
ATOM 1657 N N . TYR A 1 209 ? 5.760 -1.023 1.093 1.00 96.75 209 TYR A N 1
ATOM 1658 C CA . TYR A 1 209 ? 5.307 -1.300 2.460 1.00 96.75 209 TYR A CA 1
ATOM 1659 C C . TYR A 1 209 ? 4.909 -0.016 3.199 1.00 96.75 209 TYR A C 1
ATOM 1661 O O . TYR A 1 209 ? 3.804 0.071 3.727 1.00 96.75 209 TYR A O 1
ATOM 1669 N N . ALA A 1 210 ? 5.771 1.001 3.223 1.00 95.69 210 ALA A N 1
ATOM 1670 C CA . ALA A 1 210 ? 5.570 2.213 4.013 1.00 95.69 210 ALA A CA 1
ATOM 1671 C C . ALA A 1 210 ? 4.273 2.960 3.661 1.00 95.69 210 ALA A C 1
ATOM 1673 O O . ALA A 1 210 ? 3.591 3.458 4.556 1.00 95.69 210 ALA A O 1
ATOM 1674 N N . VAL A 1 211 ? 3.904 3.017 2.377 1.00 94.44 211 VAL A N 1
ATOM 1675 C CA . VAL A 1 211 ? 2.696 3.730 1.930 1.00 94.44 211 VAL A CA 1
ATOM 1676 C C . VAL A 1 211 ? 1.418 2.906 2.008 1.00 94.44 211 VAL A C 1
ATOM 1678 O O . VAL A 1 211 ? 0.345 3.476 1.836 1.00 94.44 211 VAL A O 1
ATOM 1681 N N . ASN A 1 212 ? 1.502 1.603 2.276 1.00 92.19 212 ASN A N 1
ATOM 1682 C CA . ASN A 1 212 ? 0.357 0.691 2.208 1.00 92.19 212 ASN A CA 1
ATOM 1683 C C . ASN A 1 212 ? 0.148 -0.144 3.485 1.00 92.19 212 ASN A C 1
ATOM 1685 O O . ASN A 1 212 ? -0.898 -0.775 3.654 1.00 92.19 212 ASN A O 1
ATOM 1689 N N . ALA A 1 213 ? 1.118 -0.137 4.406 1.00 94.00 213 ALA A N 1
ATOM 1690 C CA . ALA A 1 213 ? 1.058 -0.867 5.665 1.00 94.00 213 ALA A CA 1
ATOM 1691 C C . ALA A 1 213 ? -0.215 -0.501 6.438 1.00 94.00 213 ALA A C 1
ATOM 1693 O O . ALA A 1 213 ? -0.399 0.639 6.858 1.00 94.00 213 ALA A O 1
ATOM 1694 N N . SER A 1 214 ? -1.087 -1.491 6.615 1.00 97.06 214 SER A N 1
ATOM 1695 C CA . SER A 1 214 ? -2.360 -1.368 7.324 1.00 97.06 214 SER A CA 1
ATOM 1696 C C . SER A 1 214 ? -2.677 -2.681 8.030 1.00 97.06 214 SER A C 1
ATOM 1698 O O . SER A 1 214 ? -2.307 -3.756 7.550 1.00 97.06 214 SER A O 1
ATOM 1700 N N . THR A 1 215 ? -3.357 -2.603 9.170 1.00 98.50 215 THR A N 1
ATOM 1701 C CA . THR A 1 215 ? -3.958 -3.784 9.799 1.00 98.50 215 THR A CA 1
ATOM 1702 C C . THR A 1 215 ? -5.304 -4.062 9.147 1.00 98.50 215 THR A C 1
ATOM 1704 O O . THR A 1 215 ? -6.160 -3.184 9.115 1.00 98.50 215 THR A O 1
ATOM 1707 N N . TYR A 1 216 ? -5.522 -5.274 8.645 1.00 98.50 216 TYR A N 1
ATOM 1708 C CA . TYR A 1 216 ? -6.797 -5.652 8.031 1.00 98.50 216 TYR A CA 1
ATOM 1709 C C . TYR A 1 216 ? -7.562 -6.588 8.953 1.00 98.50 216 TYR A C 1
ATOM 1711 O O . TYR A 1 216 ? -7.024 -7.616 9.353 1.00 98.50 216 TYR A O 1
ATOM 1719 N N . ILE A 1 217 ? -8.811 -6.249 9.261 1.00 98.50 217 ILE A N 1
ATOM 1720 C CA . ILE A 1 217 ? -9.715 -7.049 10.092 1.00 98.50 217 ILE A CA 1
ATOM 1721 C C . ILE A 1 217 ? -10.823 -7.574 9.190 1.00 98.50 217 ILE A C 1
ATOM 1723 O O . ILE A 1 217 ? -11.523 -6.788 8.549 1.00 98.50 217 ILE A O 1
ATOM 1727 N N . CYS A 1 218 ? -10.993 -8.892 9.129 1.00 97.31 218 CYS A N 1
ATOM 1728 C CA . CYS A 1 218 ? -12.027 -9.513 8.307 1.00 97.31 218 CYS A CA 1
ATOM 1729 C C . CYS A 1 218 ? -12.697 -10.688 9.021 1.00 97.31 218 CYS A C 1
ATOM 1731 O O . CYS A 1 218 ? -12.138 -11.284 9.941 1.00 97.31 218 CYS A O 1
ATOM 1733 N N . GLN A 1 219 ? -13.920 -10.998 8.594 1.00 96.75 219 GLN A N 1
ATOM 1734 C CA . GLN A 1 219 ? -14.690 -12.135 9.079 1.00 96.75 219 GLN A CA 1
ATOM 1735 C C . GLN A 1 219 ? -14.701 -13.210 7.990 1.00 96.75 219 GLN A C 1
ATOM 1737 O O . GLN A 1 219 ? -15.428 -13.109 7.006 1.00 96.75 219 GLN A O 1
ATOM 1742 N N . HIS A 1 220 ? -13.874 -14.237 8.156 1.00 96.75 220 HIS A N 1
ATOM 1743 C CA . HIS A 1 220 ? -13.782 -15.356 7.227 1.00 96.75 220 HIS A CA 1
ATOM 1744 C C . HIS A 1 220 ? -14.883 -16.393 7.510 1.00 96.75 220 HIS A C 1
ATOM 1746 O O . HIS A 1 220 ? -15.106 -16.728 8.678 1.00 96.75 220 HIS A O 1
ATOM 1752 N N . PRO A 1 221 ? -15.526 -16.980 6.481 1.00 95.69 221 PRO A N 1
ATOM 1753 C CA . PRO A 1 221 ? -16.597 -17.964 6.670 1.00 95.69 221 PRO A CA 1
ATOM 1754 C C . PRO A 1 221 ? -16.158 -19.219 7.440 1.00 95.69 221 PRO A C 1
ATOM 1756 O O . PRO A 1 221 ? -16.958 -19.797 8.168 1.00 95.69 221 PRO A O 1
ATOM 1759 N N . GLU A 1 222 ? -14.895 -19.632 7.306 1.00 96.44 222 GLU A N 1
ATOM 1760 C CA . GLU A 1 222 ? -14.364 -20.832 7.978 1.00 96.44 222 GLU A CA 1
ATOM 1761 C C . GLU A 1 222 ? -13.575 -20.529 9.259 1.00 96.44 222 GLU A C 1
ATOM 1763 O O . GLU A 1 222 ? -13.542 -21.354 10.167 1.00 96.44 222 GLU A O 1
ATOM 1768 N N . PHE A 1 223 ? -12.920 -19.364 9.338 1.00 95.19 223 PHE A N 1
ATOM 1769 C CA . PHE A 1 223 ? -11.974 -19.050 10.422 1.00 95.19 223 PHE A CA 1
ATOM 1770 C C . PHE A 1 223 ? -12.536 -18.039 11.425 1.00 95.19 223 PHE A C 1
ATOM 1772 O O . PHE A 1 223 ? -11.900 -17.772 12.440 1.00 95.19 223 PHE A O 1
ATOM 1779 N N . GLY A 1 224 ? -13.721 -17.484 11.160 1.00 96.44 224 GLY A N 1
ATOM 1780 C CA . GLY A 1 224 ? -14.277 -16.396 11.952 1.00 96.44 224 GLY A CA 1
ATOM 1781 C C . GLY A 1 224 ? -13.461 -15.115 11.789 1.00 96.44 224 GLY A C 1
ATOM 1782 O O . GLY A 1 224 ? -12.958 -14.816 10.706 1.00 96.44 224 GLY A O 1
ATOM 1783 N N . TRP A 1 225 ? -13.350 -14.339 12.862 1.00 97.69 225 TRP A N 1
ATOM 1784 C CA . TRP A 1 225 ? -12.598 -13.089 12.860 1.00 97.69 225 TRP A CA 1
ATOM 1785 C C . TRP A 1 225 ? -11.093 -13.340 12.779 1.00 97.69 225 TRP A C 1
ATOM 1787 O O . TRP A 1 225 ? -10.518 -14.014 1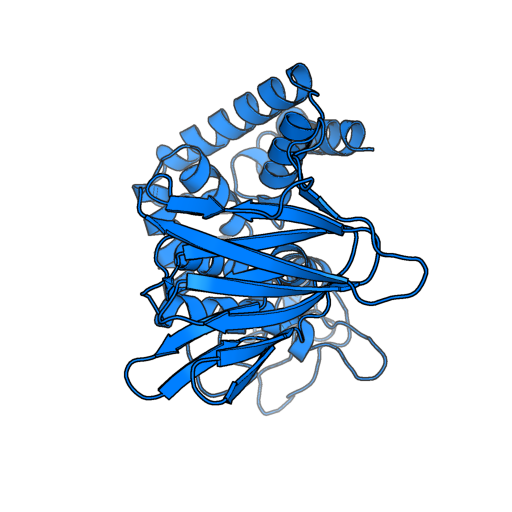3.630 1.00 97.69 225 TRP A O 1
ATOM 1797 N N . ILE A 1 226 ? -10.455 -12.758 11.766 1.00 97.75 226 ILE A N 1
ATOM 1798 C CA . ILE A 1 226 ? -9.010 -12.827 11.552 1.00 97.75 226 ILE A CA 1
ATOM 1799 C C . ILE A 1 226 ? -8.444 -11.425 11.308 1.00 97.75 226 ILE A C 1
ATOM 1801 O O . ILE A 1 226 ? -9.121 -10.546 10.765 1.00 97.75 226 ILE A O 1
ATOM 1805 N N . ALA A 1 227 ? -7.182 -11.236 11.690 1.00 98.12 227 ALA A N 1
ATOM 1806 C CA . ALA A 1 227 ? -6.434 -10.014 11.437 1.00 98.12 227 ALA A CA 1
ATOM 1807 C C . ALA A 1 227 ? -5.153 -10.300 10.647 1.00 98.12 227 ALA A C 1
ATOM 1809 O O . ALA A 1 227 ? -4.457 -11.283 10.894 1.00 98.12 227 ALA A O 1
ATOM 1810 N N . PHE A 1 228 ? -4.828 -9.407 9.716 1.00 97.88 228 PHE A N 1
ATOM 1811 C CA . PHE A 1 228 ? -3.535 -9.351 9.040 1.00 97.88 228 PHE A CA 1
ATOM 1812 C C . PHE A 1 228 ? -2.772 -8.141 9.578 1.00 97.88 228 PHE A C 1
ATOM 1814 O O . PHE A 1 228 ? -3.324 -7.042 9.635 1.00 97.88 228 PHE A O 1
ATOM 1821 N N . SER A 1 229 ? -1.516 -8.343 9.987 1.00 96.75 229 SER A N 1
ATOM 1822 C CA . SER A 1 229 ? -0.729 -7.355 10.747 1.00 96.75 229 SER A CA 1
ATOM 1823 C C . SER A 1 229 ? -1.445 -6.841 12.006 1.00 96.75 229 SER A C 1
ATOM 1825 O O . SER A 1 229 ? -1.480 -5.638 12.271 1.00 96.75 229 SER A O 1
ATOM 1827 N N . GLY A 1 230 ? -2.032 -7.757 12.778 1.00 97.56 230 GLY A N 1
ATOM 1828 C CA . GLY A 1 230 ? -2.614 -7.479 14.087 1.00 97.56 230 GLY A CA 1
ATOM 1829 C C . GLY A 1 230 ? -2.819 -8.757 14.897 1.00 97.56 230 GLY A C 1
ATOM 1830 O O . GLY A 1 230 ? -2.838 -9.849 14.328 1.00 97.56 230 GLY A O 1
ATOM 1831 N N . ASN A 1 231 ? -2.980 -8.617 16.211 1.00 98.31 231 ASN A N 1
ATOM 1832 C CA . ASN A 1 231 ? -3.376 -9.719 17.092 1.00 98.31 231 ASN A CA 1
ATOM 1833 C C . ASN A 1 231 ? -4.856 -9.557 17.428 1.00 98.31 231 ASN A C 1
ATOM 1835 O O . ASN A 1 231 ? -5.240 -8.524 17.970 1.00 98.31 231 ASN A O 1
ATOM 1839 N N . ILE A 1 232 ? -5.676 -10.556 17.103 1.00 98.00 232 ILE A N 1
ATOM 1840 C CA . ILE A 1 232 ? -7.130 -10.488 17.274 1.00 98.00 232 ILE A CA 1
ATOM 1841 C C . ILE A 1 232 ? -7.610 -11.457 18.352 1.00 98.00 232 ILE A C 1
ATOM 1843 O O . ILE A 1 232 ? -7.199 -12.619 18.386 1.00 98.00 232 ILE A O 1
ATOM 1847 N N . THR A 1 233 ? -8.493 -10.985 19.227 1.00 97.94 233 THR A N 1
ATOM 1848 C CA . THR A 1 233 ? -9.186 -11.800 20.228 1.00 97.94 233 THR A CA 1
ATOM 1849 C C . THR A 1 233 ? -10.679 -11.492 20.218 1.00 97.94 233 THR A C 1
ATOM 1851 O O . THR A 1 233 ? -11.103 -10.356 20.008 1.00 97.94 233 THR A O 1
ATOM 1854 N N . GLN A 1 234 ? -11.495 -12.521 20.442 1.00 96.75 234 GLN A N 1
ATOM 1855 C CA . GLN A 1 234 ? -12.938 -12.377 20.608 1.00 96.75 234 GLN A CA 1
ATOM 1856 C C . GLN A 1 234 ? -13.304 -12.597 22.078 1.00 96.75 234 GLN A C 1
ATOM 1858 O O . GLN A 1 234 ? -13.035 -13.660 22.639 1.00 96.75 234 GLN A O 1
ATOM 1863 N N . GLU A 1 235 ? -13.937 -11.599 22.692 1.00 95.25 235 GLU A N 1
ATOM 1864 C CA . GLU A 1 235 ? -14.359 -11.601 24.093 1.00 95.25 235 GLU A CA 1
ATOM 1865 C C . GLU A 1 235 ? -15.837 -11.202 24.199 1.00 95.25 235 GLU A C 1
ATOM 1867 O O . GLU A 1 235 ? -16.195 -10.023 24.178 1.00 95.25 235 GLU A O 1
ATOM 1872 N N . GLY A 1 236 ? -16.716 -12.201 24.312 1.00 94.06 236 GLY A N 1
ATOM 1873 C CA . GLY A 1 236 ? -18.161 -11.972 24.274 1.00 94.06 236 GLY A CA 1
ATOM 1874 C C . GLY A 1 236 ? -18.587 -11.362 22.935 1.00 94.06 236 GLY A C 1
ATOM 1875 O O . GLY A 1 236 ? -18.326 -11.940 21.881 1.00 94.06 236 GLY A O 1
ATOM 1876 N N . GLU A 1 237 ? -19.222 -10.192 22.992 1.00 95.25 237 GLU A N 1
ATOM 1877 C CA . GLU A 1 237 ? -19.674 -9.420 21.822 1.00 95.25 237 GLU A CA 1
ATOM 1878 C C . GLU A 1 237 ? -18.570 -8.542 21.208 1.00 95.25 237 GLU A C 1
ATOM 1880 O O . GLU A 1 237 ? -18.811 -7.843 20.229 1.00 95.25 237 GLU A O 1
ATOM 1885 N N . TRP A 1 238 ? -17.365 -8.523 21.785 1.00 97.94 238 TRP A N 1
ATOM 1886 C CA . TRP A 1 238 ? -16.288 -7.635 21.353 1.00 97.94 238 TRP A CA 1
ATOM 1887 C C . TRP A 1 238 ? -15.208 -8.377 20.575 1.00 97.94 238 TRP A C 1
ATOM 1889 O O . TRP A 1 238 ? -14.688 -9.400 21.019 1.00 97.94 238 TRP A O 1
ATOM 1899 N N . ILE A 1 239 ? -14.827 -7.806 19.436 1.00 98.25 239 ILE A N 1
ATOM 1900 C CA . ILE A 1 239 ? -13.684 -8.209 18.621 1.00 98.25 239 ILE A CA 1
ATOM 1901 C C . ILE A 1 239 ? -12.575 -7.191 18.855 1.00 98.25 239 ILE A C 1
ATOM 1903 O O . ILE A 1 239 ? -12.676 -6.053 18.399 1.00 98.25 239 ILE A O 1
ATOM 1907 N N . ARG A 1 240 ? -11.535 -7.583 19.587 1.00 98.44 240 ARG A N 1
ATOM 1908 C CA . ARG A 1 240 ? -10.411 -6.715 19.946 1.00 98.44 240 ARG A CA 1
ATOM 1909 C C . ARG A 1 240 ? -9.228 -7.000 19.050 1.00 98.44 240 ARG A C 1
ATOM 1911 O O . ARG A 1 240 ? -8.854 -8.157 18.884 1.00 98.44 240 ARG A O 1
ATOM 1918 N N . THR A 1 241 ? -8.638 -5.961 18.475 1.00 98.62 241 THR A N 1
ATOM 1919 C CA . THR A 1 241 ? -7.478 -6.097 17.591 1.00 98.62 241 THR A CA 1
ATOM 1920 C C . THR A 1 241 ? -6.369 -5.143 18.000 1.00 98.62 241 THR A C 1
ATOM 1922 O O . THR A 1 241 ? -6.518 -3.927 17.891 1.00 98.62 241 THR A O 1
ATOM 1925 N N . GLU A 1 242 ? -5.240 -5.700 18.431 1.00 98.25 242 GLU A N 1
ATOM 1926 C CA . GLU A 1 242 ? -3.986 -4.970 18.613 1.00 98.25 242 GLU A CA 1
ATOM 1927 C C . GLU A 1 242 ? -3.338 -4.706 17.249 1.00 98.25 242 GLU A C 1
ATOM 1929 O O . GLU A 1 242 ? -3.208 -5.611 16.419 1.00 98.25 242 GLU A O 1
ATOM 1934 N N . ILE A 1 243 ? -2.892 -3.471 17.028 1.00 97.75 243 ILE A N 1
ATOM 1935 C CA . ILE A 1 243 ? -2.242 -3.042 15.788 1.00 97.75 243 ILE A CA 1
ATOM 1936 C C . ILE A 1 243 ? -0.736 -3.325 15.867 1.00 97.75 243 ILE A C 1
ATOM 1938 O O . ILE A 1 243 ? -0.029 -2.776 16.719 1.00 97.75 243 ILE A O 1
ATOM 1942 N N . THR A 1 244 ? -0.227 -4.155 14.950 1.00 96.25 244 THR A N 1
ATOM 1943 C CA . THR A 1 244 ? 1.186 -4.590 14.944 1.00 96.25 244 THR A CA 1
ATOM 1944 C C . THR A 1 244 ? 1.981 -4.120 13.725 1.00 96.25 244 THR A C 1
ATOM 1946 O O . THR A 1 244 ? 3.172 -4.410 13.618 1.00 96.25 244 THR A O 1
ATOM 1949 N N . THR A 1 245 ? 1.367 -3.354 12.818 1.00 95.31 245 THR A N 1
ATOM 1950 C CA . THR A 1 245 ? 2.093 -2.694 11.722 1.00 95.31 245 THR A CA 1
ATOM 1951 C C . THR A 1 245 ? 3.148 -1.722 12.252 1.00 95.31 245 THR A C 1
ATOM 1953 O O . THR A 1 245 ? 2.984 -1.118 13.310 1.00 95.31 245 THR A O 1
ATOM 1956 N N . ALA A 1 246 ? 4.224 -1.516 11.487 1.00 92.19 246 ALA A N 1
ATOM 1957 C CA . ALA A 1 246 ? 5.319 -0.630 11.900 1.00 92.19 246 ALA A CA 1
ATOM 1958 C C . ALA A 1 246 ? 4.863 0.826 12.119 1.00 92.19 246 ALA A C 1
ATOM 1960 O O . ALA A 1 246 ? 5.335 1.488 13.040 1.00 92.19 246 ALA A O 1
ATOM 1961 N N . GLY A 1 247 ? 3.934 1.313 11.287 1.00 91.19 247 GLY A N 1
ATOM 1962 C CA . GLY A 1 247 ? 3.389 2.668 11.399 1.00 91.19 247 GLY A CA 1
ATOM 1963 C C . GLY A 1 247 ? 2.391 2.842 12.545 1.00 91.19 247 GLY A C 1
ATOM 1964 O O . GLY A 1 247 ? 2.230 3.959 13.030 1.00 91.19 247 GLY A O 1
ATOM 1965 N N . LYS A 1 248 ? 1.734 1.756 12.988 1.00 96.06 248 LYS A N 1
ATOM 1966 C CA . LYS A 1 248 ? 0.628 1.773 13.961 1.00 96.06 248 LYS A CA 1
ATOM 1967 C C . LYS A 1 248 ? -0.370 2.904 13.714 1.00 96.06 248 LYS A C 1
ATOM 1969 O O . LYS A 1 248 ? -0.794 3.569 14.646 1.00 96.06 248 LYS A O 1
ATOM 1974 N N . ASN A 1 249 ? -0.702 3.186 12.461 1.00 96.19 249 ASN A N 1
ATOM 1975 C CA . ASN A 1 249 ? -1.474 4.375 12.112 1.00 96.19 249 ASN A CA 1
ATOM 1976 C C . ASN A 1 249 ? -2.612 4.102 11.132 1.00 96.19 249 ASN A C 1
ATOM 1978 O O . ASN A 1 249 ? -3.414 4.997 10.903 1.00 96.19 249 ASN A O 1
ATOM 1982 N N . ARG A 1 250 ? -2.714 2.899 10.562 1.00 97.56 250 ARG A N 1
ATOM 1983 C CA . ARG A 1 250 ? -3.760 2.561 9.594 1.00 97.56 250 ARG A CA 1
ATOM 1984 C C . ARG A 1 250 ? -4.373 1.208 9.876 1.00 97.56 250 ARG A C 1
ATOM 1986 O O . ARG A 1 250 ? -3.660 0.241 10.163 1.00 97.56 250 ARG A O 1
ATOM 1993 N N . LEU A 1 251 ? -5.690 1.134 9.739 1.00 98.12 251 LEU A N 1
ATOM 1994 C CA . LEU A 1 251 ? -6.412 -0.128 9.759 1.00 98.12 251 LEU A CA 1
ATOM 1995 C C . LEU A 1 251 ? -7.639 -0.086 8.848 1.00 98.12 251 LEU A C 1
ATOM 1997 O O . LEU A 1 251 ? -8.168 0.982 8.545 1.00 98.12 251 LEU A O 1
ATOM 2001 N N . PHE A 1 252 ? -8.091 -1.262 8.429 1.00 98.44 252 PHE A N 1
ATOM 2002 C CA . PHE A 1 252 ? -9.265 -1.438 7.590 1.00 98.44 252 PHE A CA 1
ATOM 2003 C C . PHE A 1 252 ? -10.160 -2.548 8.145 1.00 98.44 252 PHE A C 1
ATOM 2005 O O . PHE A 1 252 ? -9.713 -3.680 8.342 1.00 98.44 252 PHE A O 1
ATOM 2012 N N . ILE A 1 253 ? -11.429 -2.221 8.389 1.00 98.06 253 ILE A N 1
ATOM 2013 C CA . ILE A 1 253 ? -12.455 -3.140 8.890 1.00 98.06 253 ILE A CA 1
ATOM 2014 C C . ILE A 1 253 ? -13.312 -3.587 7.707 1.00 98.06 253 ILE A C 1
ATOM 2016 O O . ILE A 1 253 ? -14.229 -2.880 7.284 1.00 98.06 253 ILE A O 1
ATOM 2020 N N . ALA A 1 254 ? -13.014 -4.771 7.174 1.00 97.62 254 ALA A N 1
ATOM 2021 C CA . ALA A 1 254 ? -13.571 -5.250 5.913 1.00 97.62 254 ALA A CA 1
ATOM 2022 C C . ALA A 1 254 ? -15.105 -5.387 5.912 1.00 97.62 254 ALA A C 1
ATOM 2024 O O . ALA A 1 254 ? -15.720 -4.862 4.986 1.00 97.62 254 ALA A O 1
ATOM 2025 N N . PRO A 1 255 ? -15.762 -5.947 6.953 1.00 95.19 255 PRO A N 1
ATOM 2026 C CA . PRO A 1 255 ? -17.227 -6.065 6.970 1.00 95.19 255 PRO A CA 1
ATOM 2027 C C . PRO A 1 255 ? -17.978 -4.726 6.941 1.00 95.19 255 PRO A C 1
ATOM 2029 O O . PRO A 1 255 ? -19.174 -4.692 6.657 1.00 95.19 255 PRO A O 1
ATOM 2032 N N . LEU A 1 256 ? -17.292 -3.625 7.259 1.00 95.31 256 LEU A N 1
ATOM 2033 C CA . LEU A 1 256 ? -17.845 -2.272 7.234 1.00 95.31 256 LEU A CA 1
ATOM 2034 C C . LEU A 1 256 ? -17.330 -1.449 6.046 1.00 95.31 256 LEU A C 1
ATOM 2036 O O . LEU A 1 256 ? -17.788 -0.326 5.861 1.00 95.31 256 LEU A O 1
ATOM 2040 N N . ALA A 1 257 ? -16.385 -1.978 5.260 1.00 96.44 257 ALA A N 1
ATOM 2041 C CA . ALA A 1 257 ? -15.610 -1.219 4.278 1.00 96.44 257 ALA A CA 1
ATOM 2042 C C . ALA A 1 257 ? -15.046 0.097 4.858 1.00 96.44 257 ALA A C 1
ATOM 2044 O O . ALA A 1 257 ? -15.042 1.134 4.198 1.00 96.44 257 ALA A O 1
ATOM 2045 N N . LEU A 1 258 ? -14.608 0.059 6.122 1.00 97.12 258 LEU A N 1
ATOM 2046 C CA . LEU A 1 258 ? -14.163 1.235 6.867 1.00 97.12 258 LEU A CA 1
ATOM 2047 C C . LEU A 1 258 ? -12.637 1.279 6.936 1.00 97.12 258 LEU A C 1
ATOM 2049 O O . LEU A 1 258 ? -12.023 0.436 7.591 1.00 97.12 258 LEU A O 1
ATOM 2053 N N . GLY A 1 259 ? -12.040 2.297 6.324 1.00 97.50 259 GLY A N 1
ATOM 2054 C CA . GLY A 1 259 ? -10.637 2.659 6.495 1.00 97.50 259 GLY A CA 1
ATOM 2055 C C . GLY A 1 259 ? -10.457 3.739 7.558 1.00 97.50 259 GLY A C 1
ATOM 2056 O O . GLY A 1 259 ? -11.227 4.699 7.617 1.00 97.50 259 GLY A O 1
ATOM 2057 N N . LEU A 1 260 ? -9.419 3.592 8.379 1.00 97.44 260 LEU A N 1
ATOM 2058 C CA . LEU A 1 260 ? -8.991 4.601 9.340 1.00 97.44 260 LEU A CA 1
ATOM 2059 C C . LEU A 1 260 ? -7.508 4.889 9.174 1.00 97.44 260 LEU A C 1
ATOM 2061 O O . LEU A 1 260 ? -6.700 3.961 9.106 1.00 97.44 260 LEU A O 1
ATOM 2065 N N . GLU A 1 261 ? -7.159 6.170 9.195 1.00 96.94 261 GLU A N 1
ATOM 2066 C CA . GLU A 1 261 ? -5.778 6.632 9.143 1.00 96.94 261 GLU A CA 1
ATOM 2067 C C . GLU A 1 261 ? -5.524 7.726 10.184 1.00 96.94 261 GLU A C 1
ATOM 2069 O O . GLU A 1 261 ? -6.121 8.797 10.156 1.00 96.94 261 GLU A O 1
ATOM 2074 N N . ALA A 1 262 ? -4.595 7.473 11.099 1.00 96.00 262 ALA A N 1
ATOM 2075 C CA . ALA A 1 262 ? -4.014 8.470 11.980 1.00 96.00 262 ALA A CA 1
ATOM 2076 C C . ALA A 1 262 ? -2.844 9.161 11.256 1.00 96.00 262 ALA A C 1
ATOM 2078 O O . ALA A 1 262 ? -1.723 8.655 11.212 1.00 96.00 262 ALA A O 1
ATOM 2079 N N . VAL A 1 263 ? -3.093 10.340 10.686 1.00 93.56 263 VAL A N 1
ATOM 2080 C CA . VAL A 1 263 ? -2.069 11.162 10.007 1.00 93.56 263 VAL A CA 1
ATOM 2081 C C . VAL A 1 263 ? -1.051 11.722 11.006 1.00 93.56 263 VAL A C 1
ATOM 2083 O O . VAL A 1 263 ? 0.100 12.001 10.673 1.00 93.56 263 VAL A O 1
ATOM 2086 N N . SER A 1 264 ? -1.463 11.850 12.265 1.00 93.44 264 SER A N 1
ATOM 2087 C CA . SER A 1 264 ? -0.575 12.020 13.410 1.00 93.44 264 SER A CA 1
ATOM 2088 C C . SER A 1 264 ? -1.035 11.128 14.555 1.00 93.44 264 SER A C 1
ATOM 2090 O O . SER A 1 264 ? -2.207 10.764 14.614 1.00 93.44 264 SER A O 1
ATOM 2092 N N . GLY A 1 265 ? -0.134 10.829 15.490 1.00 93.06 265 GLY A N 1
ATOM 2093 C CA . GLY A 1 265 ? -0.415 9.895 16.581 1.00 93.06 265 GLY A CA 1
ATOM 2094 C C . GLY A 1 265 ? -0.329 8.438 16.127 1.00 93.06 265 GLY A C 1
ATOM 2095 O O . GLY A 1 265 ? 0.196 8.141 15.053 1.00 93.06 265 GLY A O 1
ATOM 2096 N N . LYS A 1 266 ? -0.801 7.527 16.975 1.00 95.44 266 LYS A N 1
ATOM 2097 C CA . LYS A 1 266 ? -0.851 6.087 16.695 1.00 95.44 266 LYS A CA 1
ATOM 2098 C C . LYS A 1 266 ? -2.180 5.499 17.146 1.00 95.44 266 LYS A C 1
ATOM 2100 O O . LYS A 1 266 ? -2.780 5.971 18.106 1.00 95.44 266 LYS A O 1
ATOM 2105 N N . ILE A 1 267 ? -2.592 4.431 16.481 1.00 97.00 267 ILE A N 1
ATOM 2106 C CA . ILE A 1 267 ? -3.688 3.546 16.844 1.00 97.00 267 ILE A CA 1
ATOM 2107 C C . ILE A 1 267 ? -3.059 2.285 17.434 1.00 97.00 267 ILE A C 1
ATOM 2109 O O . ILE A 1 267 ? -2.399 1.524 16.731 1.00 97.00 267 ILE A O 1
ATOM 2113 N N . ASN A 1 268 ? -3.246 2.074 18.732 1.00 96.38 268 ASN A N 1
ATOM 2114 C CA . ASN A 1 268 ? -2.710 0.908 19.431 1.00 96.38 268 ASN A CA 1
ATOM 2115 C C . ASN A 1 268 ? -3.660 -0.290 19.342 1.00 96.38 268 ASN A C 1
ATOM 2117 O O . ASN A 1 268 ? -3.210 -1.425 19.190 1.00 96.38 268 ASN A O 1
ATOM 2121 N N . GLN A 1 269 ? -4.966 -0.035 19.410 1.00 97.81 269 GLN A N 1
ATOM 2122 C CA . GLN A 1 269 ? -5.990 -1.075 19.415 1.00 97.81 269 GLN A CA 1
ATOM 2123 C C . GLN A 1 269 ? -7.304 -0.547 18.835 1.00 97.81 269 GLN A C 1
ATOM 2125 O O . GLN A 1 269 ? -7.614 0.641 18.962 1.00 97.81 269 GLN A O 1
ATOM 2130 N N . VAL A 1 270 ? -8.081 -1.446 18.235 1.00 98.31 270 VAL A N 1
ATOM 2131 C CA . VAL A 1 270 ? -9.479 -1.225 17.863 1.00 98.31 270 VAL A CA 1
ATOM 2132 C C . VAL A 1 270 ? -10.349 -2.351 18.411 1.00 98.31 270 VAL A C 1
ATOM 2134 O O . VAL A 1 270 ? -10.042 -3.526 18.214 1.00 98.31 270 VAL A O 1
ATOM 2137 N N . ASP A 1 271 ? -11.444 -1.982 19.066 1.00 98.06 271 ASP A N 1
ATOM 2138 C CA . ASP A 1 271 ? -12.457 -2.907 19.564 1.00 98.06 271 ASP A CA 1
ATOM 2139 C C . ASP A 1 271 ? -13.761 -2.679 18.806 1.00 98.06 271 ASP A C 1
ATOM 2141 O O . ASP A 1 271 ? -14.246 -1.552 18.712 1.00 98.06 271 ASP A O 1
ATOM 2145 N N . ILE A 1 272 ? -14.336 -3.749 18.266 1.00 97.94 272 ILE A N 1
ATOM 2146 C CA . ILE A 1 272 ? -15.538 -3.710 17.434 1.00 97.94 272 ILE A CA 1
ATOM 2147 C C . ILE A 1 272 ? -16.615 -4.543 18.118 1.00 97.94 272 ILE A C 1
ATOM 2149 O O . ILE A 1 272 ? -16.394 -5.716 18.407 1.00 97.94 272 ILE A O 1
ATOM 2153 N N . ASN A 1 273 ? -17.790 -3.962 18.337 1.00 97.00 273 ASN A N 1
ATOM 2154 C CA . ASN A 1 273 ? -19.000 -4.710 18.654 1.00 97.00 273 ASN A CA 1
ATOM 2155 C C . ASN A 1 273 ? -19.857 -4.793 17.374 1.00 97.00 273 ASN A C 1
ATOM 2157 O O . ASN A 1 273 ? -20.502 -3.800 17.008 1.00 97.00 273 ASN A O 1
ATOM 2161 N N . PRO A 1 274 ? -19.839 -5.933 16.657 1.00 93.25 274 PRO A N 1
ATOM 2162 C CA . PRO A 1 274 ? -20.528 -6.070 15.378 1.00 93.25 274 PRO A CA 1
ATOM 2163 C C . PRO A 1 274 ? -22.056 -6.037 15.520 1.00 93.25 274 PRO A C 1
ATOM 2165 O O . PRO A 1 274 ? -22.730 -5.620 14.581 1.00 93.25 274 PRO A O 1
ATOM 2168 N N . ASP A 1 275 ? -22.605 -6.393 16.686 1.00 91.56 275 ASP A N 1
ATOM 2169 C CA . ASP A 1 275 ? -24.054 -6.448 16.920 1.00 91.56 275 ASP A CA 1
ATOM 2170 C C . ASP A 1 275 ? -24.691 -5.055 16.937 1.00 91.56 275 ASP A C 1
ATOM 2172 O O . ASP A 1 275 ? -25.819 -4.859 16.477 1.00 91.56 275 ASP A O 1
ATOM 2176 N N . CYS A 1 276 ? -23.968 -4.061 17.458 1.00 91.69 276 CYS A N 1
ATOM 2177 C CA . CYS A 1 276 ? -24.471 -2.695 17.579 1.00 91.69 276 CYS A CA 1
ATOM 2178 C C . CYS A 1 276 ? -23.697 -1.652 16.760 1.00 91.69 276 CYS A C 1
ATOM 2180 O O . CYS A 1 276 ? -24.087 -0.478 16.786 1.00 91.69 276 CYS A O 1
ATOM 2182 N N . GLY A 1 277 ? -22.645 -2.055 16.040 1.00 92.00 277 GLY A N 1
ATOM 2183 C CA . GLY A 1 277 ? -21.821 -1.186 15.193 1.00 92.00 277 GLY A CA 1
ATOM 2184 C C . GLY A 1 277 ? -20.943 -0.201 15.970 1.00 92.00 277 GLY A C 1
ATOM 2185 O O . GLY A 1 277 ? -20.558 0.834 15.425 1.00 92.00 277 GLY A O 1
ATOM 2186 N N . LEU A 1 278 ? -20.686 -0.473 17.253 1.00 96.56 278 LEU A N 1
ATOM 2187 C CA . LEU A 1 278 ? -19.853 0.368 18.110 1.00 96.56 278 LEU A CA 1
ATOM 2188 C C . LEU A 1 278 ? -18.378 0.018 17.902 1.00 96.56 278 LEU A C 1
ATOM 2190 O O . LEU A 1 278 ? -18.001 -1.151 17.944 1.00 96.56 278 LEU A O 1
ATOM 2194 N N . ILE A 1 279 ? -17.555 1.041 17.701 1.00 97.56 279 ILE A N 1
ATOM 2195 C CA . ILE A 1 279 ? -16.111 0.931 17.520 1.00 97.56 279 ILE A CA 1
ATOM 2196 C C . ILE A 1 279 ? -15.432 1.774 18.592 1.00 97.56 279 ILE A C 1
ATOM 2198 O O . ILE A 1 279 ? -15.797 2.933 18.794 1.00 97.56 279 ILE A O 1
ATOM 2202 N N . VAL A 1 280 ? -14.438 1.203 19.268 1.00 97.31 280 VAL A N 1
ATOM 2203 C CA . VAL A 1 280 ? -13.599 1.901 20.243 1.00 97.31 280 VAL A CA 1
ATOM 2204 C C . VAL A 1 280 ? -12.154 1.868 19.767 1.00 97.31 280 VAL A C 1
ATOM 2206 O O . VAL A 1 280 ? -11.602 0.796 19.546 1.00 97.31 280 VAL A O 1
ATOM 2209 N N . LEU A 1 281 ? -11.529 3.033 19.612 1.00 96.88 281 LEU A N 1
ATOM 2210 C CA . LEU A 1 281 ? -10.106 3.148 19.292 1.00 96.88 281 LEU A CA 1
ATOM 2211 C C . LEU A 1 281 ? -9.318 3.518 20.536 1.00 96.88 281 LEU A C 1
ATOM 2213 O O . LEU A 1 281 ? -9.707 4.429 21.265 1.00 96.88 281 LEU A O 1
ATOM 2217 N N . GLN A 1 282 ? -8.176 2.862 20.714 1.00 96.56 282 GLN A N 1
ATOM 2218 C CA . GLN A 1 282 ? -7.143 3.265 21.658 1.00 96.56 282 GLN A CA 1
ATOM 2219 C C . GLN A 1 282 ? -6.048 4.008 20.901 1.00 96.56 282 GLN A C 1
ATOM 2221 O O . GLN A 1 282 ? -5.347 3.423 20.072 1.00 96.56 282 GLN A O 1
ATOM 2226 N N . LEU A 1 283 ? -5.916 5.300 21.183 1.00 95.12 283 LEU A N 1
ATOM 2227 C CA . LEU A 1 283 ? -5.035 6.221 20.478 1.00 95.12 283 LEU A CA 1
ATOM 2228 C C . LEU A 1 283 ? -3.896 6.698 21.377 1.00 95.12 283 LEU A C 1
ATOM 2230 O O . LEU A 1 283 ? -4.074 6.892 22.578 1.00 95.12 283 LEU A O 1
ATOM 2234 N N . GLU A 1 284 ? -2.733 6.944 20.785 1.00 93.12 284 GLU A N 1
ATOM 2235 C CA . GLU A 1 284 ? -1.555 7.481 21.465 1.00 93.12 284 GLU A CA 1
ATOM 2236 C C . GLU A 1 284 ? -1.089 8.775 20.799 1.00 93.12 284 GLU A C 1
ATOM 2238 O O . GLU A 1 284 ? -0.865 8.842 19.587 1.00 93.12 284 GLU A O 1
ATOM 2243 N N . GLY A 1 285 ? -0.894 9.806 21.622 1.00 91.25 285 GLY A N 1
ATOM 2244 C CA . GLY A 1 285 ? -0.488 11.129 21.165 1.00 91.25 285 GLY A CA 1
ATOM 2245 C C . GLY A 1 285 ? -1.622 11.923 20.514 1.00 91.25 285 GLY A C 1
ATOM 2246 O O . GLY A 1 285 ? -2.760 11.471 20.379 1.00 91.25 285 GLY A O 1
ATOM 2247 N N . LYS A 1 286 ? -1.305 13.163 20.128 1.00 91.44 286 LYS A N 1
ATOM 2248 C CA . LYS A 1 286 ? -2.250 14.031 19.420 1.00 91.44 286 LYS A CA 1
ATOM 2249 C C . LYS A 1 286 ? -2.576 13.415 18.060 1.00 91.44 286 LYS A C 1
ATOM 2251 O O . LYS A 1 286 ? -1.693 13.313 17.204 1.00 91.44 286 LYS A O 1
ATOM 2256 N N . THR A 1 287 ? -3.836 13.037 17.873 1.00 93.25 287 THR A N 1
ATOM 2257 C CA . THR A 1 287 ? -4.275 12.283 16.701 1.00 93.25 287 THR A CA 1
ATOM 2258 C C . THR A 1 287 ? -5.074 13.161 15.747 1.00 93.25 287 THR A C 1
ATOM 2260 O O . THR A 1 287 ? -6.018 13.839 16.151 1.00 93.25 287 THR A O 1
ATOM 2263 N N . LEU A 1 288 ? -4.681 13.136 14.474 1.00 94.50 288 LEU A N 1
ATOM 2264 C CA . LEU A 1 288 ? -5.468 13.631 13.349 1.00 94.50 288 LEU A CA 1
ATOM 2265 C C . LEU A 1 288 ? -5.984 12.410 12.596 1.00 94.50 288 LEU A C 1
ATOM 2267 O O . LEU A 1 288 ? -5.206 11.730 11.932 1.00 94.50 288 LEU A O 1
ATOM 2271 N N . LEU A 1 289 ? -7.268 12.112 12.761 1.00 95.50 289 LEU A N 1
ATOM 2272 C CA . LEU A 1 289 ? -7.894 10.912 12.224 1.00 95.50 289 LEU A CA 1
ATOM 2273 C C . LEU A 1 289 ? -8.634 11.233 10.922 1.00 95.50 289 LEU A C 1
ATOM 2275 O O . LEU A 1 289 ? -9.491 12.121 10.890 1.00 95.50 289 LEU A O 1
ATOM 2279 N N . ASP A 1 290 ? -8.318 10.487 9.871 1.00 95.25 290 ASP A N 1
ATOM 2280 C CA . ASP A 1 290 ? -9.077 10.416 8.628 1.00 95.25 290 ASP A CA 1
ATOM 2281 C C . ASP A 1 290 ? -9.886 9.115 8.583 1.00 95.25 290 ASP A C 1
ATOM 2283 O O . ASP A 1 290 ? -9.447 8.072 9.080 1.00 95.25 290 ASP A O 1
ATOM 2287 N N . LEU A 1 291 ? -11.085 9.193 8.009 1.00 94.88 291 LEU A N 1
ATOM 2288 C CA . LEU A 1 291 ? -12.035 8.086 7.921 1.00 94.88 291 LEU A CA 1
ATOM 2289 C C . LEU A 1 291 ? -12.535 7.972 6.482 1.00 94.88 291 LEU A C 1
ATOM 2291 O O . LEU A 1 291 ? -13.075 8.933 5.935 1.00 94.88 291 LEU A O 1
ATOM 2295 N N . SER A 1 292 ? -12.415 6.778 5.908 1.00 94.56 292 SER A N 1
ATOM 2296 C CA . SER A 1 292 ? -12.952 6.434 4.591 1.00 94.56 292 SER A CA 1
ATOM 2297 C C . SER A 1 292 ? -14.008 5.348 4.748 1.00 94.56 292 SER A C 1
ATOM 2299 O O . SER A 1 292 ? -13.750 4.317 5.364 1.00 94.56 292 SER A O 1
ATOM 2301 N N . PHE A 1 293 ? -15.211 5.595 4.239 1.00 94.75 293 PHE A N 1
ATOM 2302 C CA . PHE A 1 293 ? -16.342 4.678 4.327 1.00 94.75 293 PHE A CA 1
ATOM 2303 C C . PHE A 1 293 ? -17.331 4.947 3.181 1.00 94.75 293 PHE A C 1
ATOM 2305 O O . PHE A 1 293 ? -17.329 6.049 2.629 1.00 94.75 293 PHE A O 1
ATOM 2312 N N . PRO A 1 294 ? -18.173 3.966 2.816 1.00 93.81 294 PRO A N 1
ATOM 2313 C CA . PRO A 1 294 ? -19.188 4.118 1.777 1.00 93.81 294 PRO A CA 1
ATOM 2314 C C . PRO A 1 294 ? -20.173 5.273 2.013 1.00 93.81 294 PRO A C 1
ATOM 2316 O O . PRO A 1 294 ? -20.567 5.559 3.145 1.00 93.81 294 PRO A O 1
ATOM 2319 N N . ASP A 1 295 ? -20.647 5.885 0.924 1.00 92.00 295 ASP A N 1
ATOM 2320 C CA . ASP A 1 295 ? -21.579 7.021 0.964 1.00 92.00 295 ASP A CA 1
ATOM 2321 C C . ASP A 1 295 ? -22.934 6.696 1.616 1.00 92.00 295 ASP A C 1
ATOM 2323 O O . ASP A 1 295 ? -23.643 7.610 2.047 1.00 92.00 295 ASP A O 1
ATOM 2327 N N . ASP A 1 296 ? -23.316 5.421 1.700 1.00 92.19 296 ASP A N 1
ATOM 2328 C CA . ASP A 1 296 ? -24.537 4.944 2.358 1.00 92.19 296 ASP A CA 1
ATOM 2329 C C . ASP A 1 296 ? -24.372 4.748 3.876 1.00 92.19 296 ASP A C 1
ATOM 2331 O O . ASP A 1 296 ? -25.324 4.361 4.553 1.00 92.19 296 ASP A O 1
ATOM 2335 N N . GLN A 1 297 ? -23.198 5.049 4.437 1.00 92.62 297 GLN A N 1
ATOM 2336 C CA . GLN A 1 297 ? -22.931 4.983 5.872 1.00 92.62 297 GLN A CA 1
ATOM 2337 C C . GLN A 1 297 ? -22.842 6.375 6.516 1.00 92.62 297 GLN A C 1
ATOM 2339 O O . GLN A 1 297 ? -22.587 7.396 5.873 1.00 92.62 297 GLN A O 1
ATOM 2344 N N . MET A 1 298 ? -23.071 6.417 7.828 1.00 91.44 298 MET A N 1
ATOM 2345 C CA . MET A 1 298 ? -22.841 7.567 8.700 1.00 91.44 298 MET A CA 1
ATOM 2346 C C . MET A 1 298 ? -22.077 7.140 9.947 1.00 91.44 298 MET A C 1
ATOM 2348 O O . MET A 1 298 ? -22.269 6.036 10.463 1.00 91.44 298 MET A O 1
ATOM 2352 N N . ILE A 1 299 ? -21.251 8.056 10.448 1.00 91.19 299 ILE A N 1
ATOM 2353 C CA . ILE A 1 299 ? -20.472 7.876 11.668 1.00 91.19 299 ILE A CA 1
ATOM 2354 C C . ILE A 1 299 ? -20.970 8.860 12.725 1.00 91.19 299 ILE A C 1
ATOM 2356 O O . ILE A 1 299 ? -20.883 10.075 12.546 1.00 91.19 299 ILE A O 1
ATOM 2360 N N . ASP A 1 300 ? -21.448 8.322 13.844 1.00 91.38 300 ASP A N 1
ATOM 2361 C CA . ASP A 1 300 ? -21.787 9.090 15.037 1.00 91.38 300 ASP A CA 1
ATOM 2362 C C . ASP A 1 300 ? -20.549 9.206 15.927 1.00 91.38 300 ASP A C 1
ATOM 2364 O O . ASP A 1 300 ? -20.223 8.289 16.690 1.00 91.38 300 ASP A O 1
ATOM 2368 N N . LEU A 1 301 ? -19.852 10.334 15.825 1.00 88.88 301 LEU A N 1
ATOM 2369 C CA . LEU A 1 301 ? -18.732 10.657 16.704 1.00 88.88 301 LEU A CA 1
ATOM 2370 C C . LEU A 1 301 ? -19.212 11.282 18.028 1.00 88.88 301 LEU A C 1
ATOM 2372 O O . LEU A 1 301 ? -20.274 11.911 18.070 1.00 88.88 301 LEU A O 1
ATOM 2376 N N . PRO A 1 302 ? -18.419 11.161 19.109 1.00 85.94 302 PRO A N 1
ATOM 2377 C CA . PRO A 1 302 ? -18.636 11.888 20.353 1.00 85.94 302 PRO A CA 1
ATOM 2378 C C . PRO A 1 302 ? -18.794 13.398 20.154 1.00 85.94 302 PRO A C 1
ATOM 2380 O O . PRO A 1 302 ? -18.136 14.014 19.312 1.00 85.94 302 PRO A O 1
ATOM 2383 N N . VAL A 1 303 ? -19.624 14.010 21.002 1.00 79.38 303 VAL A N 1
ATOM 2384 C CA . VAL A 1 303 ? -19.801 15.467 21.039 1.00 79.38 303 VAL A CA 1
ATOM 2385 C C . VAL A 1 303 ? -18.450 16.140 21.294 1.00 79.38 303 VAL A C 1
ATOM 2387 O O . VAL A 1 303 ? -17.763 15.811 22.256 1.00 79.38 303 VAL A O 1
ATOM 2390 N N . GLY A 1 304 ? -18.085 17.098 20.439 1.00 79.88 304 GLY A N 1
ATOM 2391 C CA . GLY A 1 304 ? -16.838 17.864 20.547 1.00 79.88 304 GLY A CA 1
ATOM 2392 C C . GLY A 1 304 ? -15.717 17.404 19.612 1.00 79.88 304 GLY A C 1
ATOM 2393 O O . GLY A 1 304 ? -14.780 18.169 19.404 1.00 79.88 304 GLY A O 1
ATOM 2394 N N . ILE A 1 305 ? -15.827 16.225 18.987 1.00 85.81 305 ILE A N 1
ATOM 2395 C CA . ILE A 1 305 ? -14.909 15.817 17.917 1.00 85.81 305 ILE A CA 1
ATOM 2396 C C . ILE A 1 305 ? -15.409 16.409 16.599 1.00 85.81 305 ILE A C 1
ATOM 2398 O O . ILE A 1 305 ? -16.451 16.017 16.076 1.00 85.81 305 ILE A O 1
ATOM 2402 N N . VAL A 1 306 ? -14.6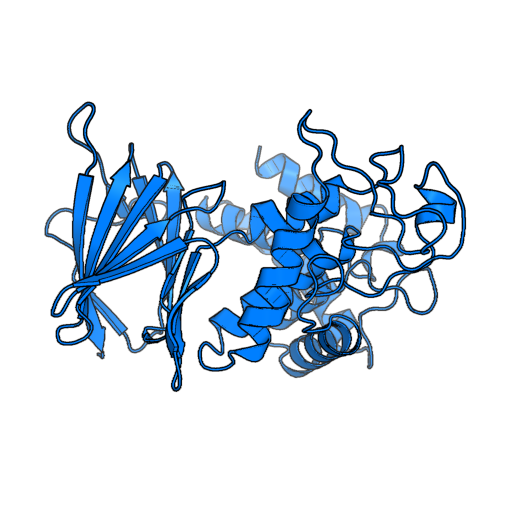61 17.372 16.065 1.00 85.56 306 VAL A N 1
ATOM 2403 C CA . VAL A 1 306 ? -14.981 18.072 14.815 1.00 85.56 306 VAL A CA 1
ATOM 2404 C C . VAL A 1 306 ? -13.830 17.962 13.823 1.00 85.56 306 VAL A C 1
ATOM 2406 O O . VAL A 1 306 ? -12.681 17.736 14.207 1.00 85.56 306 VAL A O 1
ATOM 2409 N N . LYS A 1 307 ? -14.146 18.121 12.535 1.00 90.62 307 LYS A N 1
ATOM 2410 C CA . LYS A 1 307 ? -13.125 18.234 11.494 1.00 90.62 307 LYS A CA 1
ATOM 2411 C C . LYS A 1 307 ? -12.418 19.585 11.600 1.00 90.62 307 LYS A C 1
ATOM 2413 O O . LYS A 1 307 ? -13.078 20.611 11.754 1.00 90.62 307 LYS A O 1
ATOM 2418 N N . ASN A 1 308 ? -11.094 19.581 11.490 1.00 90.19 308 ASN A N 1
ATOM 2419 C CA . ASN A 1 308 ? -10.305 20.800 11.338 1.00 90.19 308 ASN A CA 1
ATOM 2420 C C . ASN A 1 308 ? -10.380 21.343 9.897 1.00 90.19 308 ASN A C 1
ATOM 2422 O O . ASN A 1 308 ? -11.027 20.757 9.027 1.00 90.19 308 ASN A O 1
ATOM 2426 N N . GLU A 1 309 ? -9.683 22.448 9.628 1.00 89.25 309 GLU A N 1
ATOM 2427 C CA . GLU A 1 309 ? -9.646 23.099 8.305 1.00 89.25 309 GLU A CA 1
ATOM 2428 C C . GLU A 1 309 ? -9.120 22.185 7.182 1.00 89.25 309 GLU A C 1
ATOM 2430 O O . GLU A 1 309 ? -9.465 22.375 6.021 1.00 89.25 309 GLU A O 1
ATOM 2435 N N . ARG A 1 310 ? -8.333 21.159 7.533 1.00 86.94 310 ARG A N 1
ATOM 2436 C CA . ARG A 1 310 ? -7.798 20.137 6.616 1.00 86.94 310 ARG A CA 1
ATOM 2437 C C . ARG A 1 310 ? -8.705 18.907 6.476 1.00 86.94 310 ARG A C 1
ATOM 2439 O O . ARG A 1 310 ? -8.352 17.970 5.767 1.00 86.94 310 ARG A O 1
ATOM 2446 N N . GLY A 1 311 ? -9.851 18.879 7.158 1.00 89.62 311 GLY A N 1
ATOM 2447 C CA . GLY A 1 311 ? -10.827 17.791 7.086 1.00 89.62 311 GLY A CA 1
ATOM 2448 C C . GLY A 1 311 ? -10.591 16.613 8.038 1.00 89.62 311 GLY A C 1
ATOM 2449 O O . GLY A 1 311 ? -11.372 15.661 7.989 1.00 89.62 311 GLY A O 1
ATOM 2450 N N . TYR A 1 312 ? -9.587 16.676 8.919 1.00 93.56 312 TYR A N 1
ATOM 2451 C CA . TYR A 1 312 ? -9.273 15.612 9.881 1.00 93.56 312 TYR A CA 1
ATOM 2452 C C . TYR A 1 312 ? -10.017 15.788 11.199 1.00 93.56 312 TYR A C 1
ATOM 2454 O O . TYR A 1 312 ? -10.128 16.909 11.698 1.00 93.56 312 TYR A O 1
ATOM 2462 N N . PHE A 1 313 ? -10.445 14.686 11.810 1.00 93.56 313 PHE A N 1
ATOM 2463 C CA . PHE A 1 313 ? -10.956 14.697 13.177 1.00 93.56 313 PHE A CA 1
ATOM 2464 C C . PHE A 1 313 ? -9.798 14.859 14.161 1.00 93.56 313 PHE A C 1
ATOM 2466 O O . PHE A 1 313 ? -8.883 14.035 14.202 1.00 93.56 313 PHE A O 1
ATOM 2473 N N . GLU A 1 314 ? -9.825 15.934 14.945 1.00 92.69 314 GLU A N 1
ATOM 2474 C CA . GLU A 1 314 ? -8.763 16.238 15.902 1.00 92.69 314 GLU A CA 1
ATOM 2475 C C . GLU A 1 314 ? -9.083 15.660 17.281 1.00 92.69 314 GLU A C 1
ATOM 2477 O O . GLU A 1 314 ? -10.114 15.964 17.881 1.00 92.69 314 GLU A O 1
ATOM 2482 N N . ILE A 1 315 ? -8.175 14.829 17.792 1.00 91.31 315 ILE A N 1
ATOM 2483 C CA . ILE A 1 315 ? -8.304 14.154 19.083 1.00 91.31 315 ILE A CA 1
ATOM 2484 C C . ILE A 1 315 ? -7.069 14.501 19.906 1.00 91.31 315 ILE A C 1
ATOM 2486 O O . ILE A 1 315 ? -5.940 14.127 19.572 1.00 91.31 315 ILE A O 1
ATOM 2490 N N . THR A 1 316 ? -7.282 15.263 20.977 1.00 84.75 316 THR A N 1
ATOM 2491 C CA . THR A 1 316 ? -6.204 15.701 21.866 1.00 84.75 316 THR A CA 1
ATOM 2492 C C . THR A 1 316 ? -6.250 14.884 23.153 1.00 84.75 316 THR A C 1
ATOM 2494 O O . THR A 1 316 ? -7.260 14.956 23.852 1.00 84.75 316 THR A O 1
ATOM 2497 N N . PRO A 1 317 ? -5.190 14.125 23.478 1.00 79.88 317 PRO A N 1
ATOM 2498 C CA . PRO A 1 317 ? -5.129 13.376 24.724 1.00 79.88 317 PRO A CA 1
ATOM 2499 C C . PRO A 1 317 ? -4.998 14.313 25.926 1.00 79.88 317 PRO A C 1
ATOM 2501 O O . PRO A 1 317 ? -4.385 15.384 25.833 1.00 79.88 317 PRO A O 1
ATOM 2504 N N . GLU A 1 318 ? -5.486 13.873 27.085 1.00 71.19 318 GLU A N 1
ATOM 2505 C CA . GLU A 1 318 ? -5.011 14.416 28.356 1.00 71.19 318 GLU A CA 1
ATOM 2506 C C . GLU A 1 318 ? -3.525 14.029 28.534 1.00 71.19 318 GLU A C 1
ATOM 2508 O O . GLU A 1 318 ? -3.063 12.995 28.045 1.00 71.19 318 GLU A O 1
ATOM 2513 N N . LYS A 1 319 ? -2.709 14.925 29.108 1.00 60.38 319 LYS A N 1
ATOM 2514 C CA . LYS A 1 319 ? -1.236 14.829 29.051 1.00 60.38 319 LYS A CA 1
ATOM 2515 C C . LYS A 1 319 ? -0.713 13.460 29.519 1.00 60.38 319 LYS A C 1
ATOM 2517 O O . LYS A 1 319 ? -0.739 13.170 30.707 1.00 60.38 319 LYS A O 1
ATOM 2522 N N . GLY A 1 320 ? -0.085 12.725 28.597 1.00 56.94 320 GLY A N 1
ATOM 2523 C CA . GLY A 1 320 ? 0.657 11.493 28.887 1.00 56.94 320 GLY A CA 1
ATOM 2524 C C . GLY A 1 320 ? -0.167 10.205 28.827 1.00 56.94 320 GLY A C 1
ATOM 2525 O O . GLY A 1 320 ? 0.371 9.158 29.172 1.00 56.94 320 GLY A O 1
ATOM 2526 N N . GLU A 1 321 ? -1.425 10.265 28.381 1.00 66.12 321 GLU A N 1
ATOM 2527 C CA . GLU A 1 321 ? -2.343 9.124 28.432 1.00 66.12 321 GLU A CA 1
ATOM 2528 C C . GLU A 1 321 ? -2.766 8.612 27.047 1.00 66.12 321 GLU A C 1
ATOM 2530 O O . GLU A 1 321 ? -2.910 9.366 26.079 1.00 66.12 321 GLU A O 1
ATOM 2535 N N . THR A 1 322 ? -2.989 7.297 26.971 1.00 79.38 322 THR A N 1
ATOM 2536 C CA . THR A 1 322 ? -3.748 6.662 25.889 1.00 79.38 322 THR A CA 1
ATOM 2537 C C . THR A 1 322 ? -5.174 7.201 25.923 1.00 79.38 322 THR A C 1
ATOM 2539 O O . THR A 1 322 ? -5.818 7.184 26.968 1.00 79.38 322 THR A O 1
ATOM 2542 N N . THR A 1 323 ? -5.680 7.676 24.788 1.00 90.50 323 THR A N 1
ATOM 2543 C CA . THR A 1 323 ? -7.053 8.178 24.676 1.00 90.50 323 THR A CA 1
ATOM 2544 C C . THR A 1 323 ? -7.946 7.125 24.051 1.00 90.50 323 THR A C 1
ATOM 2546 O O . THR A 1 323 ? -7.660 6.640 22.957 1.00 90.50 323 THR A O 1
ATOM 2549 N N . SER A 1 324 ? -9.053 6.809 24.716 1.00 92.31 324 SER A N 1
ATOM 2550 C CA . SER A 1 324 ? -10.105 5.976 24.141 1.00 92.31 324 SER A CA 1
ATOM 2551 C C . SER A 1 324 ? -11.167 6.850 23.480 1.00 92.31 324 SER A C 1
ATOM 2553 O O . SER A 1 324 ? -11.757 7.704 24.142 1.00 92.31 324 SER A O 1
ATOM 2555 N N . ILE A 1 325 ? -11.459 6.615 22.201 1.00 93.62 325 ILE A N 1
ATOM 2556 C CA . ILE A 1 325 ? -12.627 7.210 21.537 1.00 93.62 325 ILE A CA 1
ATOM 2557 C C . ILE A 1 325 ? -13.601 6.119 21.118 1.00 93.62 325 ILE A C 1
ATOM 2559 O O . ILE A 1 325 ? -13.191 5.108 20.563 1.00 93.62 325 ILE A O 1
ATOM 2563 N N . ALA A 1 326 ? -14.889 6.324 21.377 1.00 94.81 326 ALA A N 1
ATOM 2564 C CA . ALA A 1 326 ? -15.947 5.407 20.977 1.00 94.81 326 ALA A CA 1
ATOM 2565 C C . ALA A 1 326 ? -16.864 6.095 19.967 1.00 94.81 326 ALA A C 1
ATOM 2567 O O . ALA A 1 326 ? -17.338 7.197 20.228 1.00 94.81 326 ALA A O 1
ATOM 2568 N N . PHE A 1 327 ? -17.133 5.459 18.835 1.00 95.00 327 PHE A N 1
ATOM 2569 C CA . PHE A 1 327 ? -18.048 5.973 17.821 1.00 95.00 327 PHE A CA 1
ATOM 2570 C C . PHE A 1 327 ? -18.851 4.843 17.199 1.00 95.00 327 PHE A C 1
ATOM 2572 O O . PHE A 1 327 ? -18.461 3.678 17.248 1.00 95.00 327 PHE A O 1
ATOM 2579 N N . LYS A 1 328 ? -20.003 5.183 16.628 1.00 94.62 328 LYS A N 1
ATOM 2580 C CA . LYS A 1 328 ? -20.921 4.194 16.068 1.00 94.62 328 LYS A CA 1
ATOM 2581 C C . LYS A 1 328 ? -21.076 4.389 14.572 1.00 94.62 328 LYS A C 1
ATOM 2583 O O . LYS A 1 328 ? -21.249 5.514 14.113 1.00 94.62 328 LYS A O 1
ATOM 2588 N N . ILE A 1 329 ? -21.070 3.287 13.832 1.00 92.06 329 ILE A N 1
ATOM 2589 C CA . ILE A 1 329 ? -21.394 3.279 12.406 1.00 92.06 329 ILE A CA 1
ATOM 2590 C C . ILE A 1 329 ? -22.841 2.845 12.214 1.00 92.06 329 ILE A C 1
ATOM 2592 O O . ILE A 1 329 ? -23.316 1.896 12.843 1.00 92.06 329 ILE A O 1
ATOM 2596 N N . ARG A 1 330 ? -23.557 3.561 11.345 1.00 89.38 330 ARG A N 1
ATOM 2597 C CA . ARG A 1 330 ? -24.928 3.241 10.933 1.00 89.38 330 ARG A CA 1
ATOM 2598 C C . ARG A 1 330 ? -25.051 3.340 9.421 1.00 89.38 330 ARG A C 1
ATOM 2600 O O . ARG A 1 330 ? -24.377 4.153 8.799 1.00 89.38 330 ARG A O 1
ATOM 2607 N N . ARG A 1 331 ? -25.949 2.550 8.840 1.00 85.06 331 ARG A N 1
ATOM 2608 C CA . ARG A 1 331 ? -26.409 2.776 7.464 1.00 85.06 331 ARG A CA 1
ATOM 2609 C C . ARG A 1 331 ? -27.433 3.914 7.450 1.00 85.06 331 ARG A C 1
ATOM 2611 O O . ARG A 1 331 ? -28.161 4.074 8.434 1.00 85.06 331 ARG A O 1
ATOM 2618 N N . LYS A 1 332 ? -27.411 4.718 6.388 1.00 78.81 332 LYS A N 1
ATOM 2619 C CA . LYS A 1 332 ? -28.322 5.847 6.158 1.00 78.81 332 LYS A CA 1
ATOM 2620 C C . LYS A 1 332 ? -29.771 5.414 6.006 1.00 78.81 332 LYS A C 1
ATOM 2622 O O . LYS A 1 332 ? -30.011 4.305 5.479 1.00 78.81 332 LYS A O 1
#